Protein AF-A0A1Y3AW35-F1 (afdb_monomer_lite)

Structure (mmCIF, N/CA/C/O backbone):
data_AF-A0A1Y3AW35-F1
#
_entry.id   AF-A0A1Y3AW35-F1
#
loop_
_atom_site.group_PDB
_atom_site.id
_atom_site.type_symbol
_atom_site.label_atom_id
_atom_site.label_alt_id
_atom_site.label_comp_id
_atom_site.label_asym_id
_atom_site.label_entity_id
_atom_site.label_seq_id
_atom_site.pdbx_PDB_ins_code
_atom_site.Cartn_x
_atom_site.Cartn_y
_atom_site.Cartn_z
_atom_site.occupancy
_atom_site.B_iso_or_equiv
_atom_site.auth_seq_id
_atom_site.auth_comp_id
_atom_site.auth_asym_id
_atom_site.auth_atom_id
_atom_site.pdbx_PDB_model_num
ATOM 1 N N . MET A 1 1 ? 1.602 19.614 13.298 1.00 30.00 1 MET A N 1
ATOM 2 C CA . MET A 1 1 ? 2.583 18.566 13.670 1.00 30.00 1 MET A CA 1
ATOM 3 C C . MET A 1 1 ? 2.307 17.258 12.905 1.00 30.00 1 MET A C 1
ATOM 5 O O . MET A 1 1 ? 1.832 16.300 13.494 1.00 30.00 1 MET A O 1
ATOM 9 N N . ILE A 1 2 ? 2.550 17.208 11.584 1.00 37.72 2 ILE A N 1
ATOM 10 C CA . ILE A 1 2 ? 2.181 16.053 10.719 1.00 37.72 2 ILE A CA 1
ATOM 11 C C . ILE A 1 2 ? 3.418 15.325 10.139 1.00 37.72 2 ILE A C 1
ATOM 13 O O . ILE A 1 2 ? 3.307 14.213 9.631 1.00 37.72 2 ILE A O 1
ATOM 17 N N . ASN A 1 3 ? 4.620 15.892 10.282 1.00 36.03 3 ASN A N 1
ATOM 18 C CA . ASN A 1 3 ? 5.772 15.504 9.459 1.00 36.03 3 ASN A CA 1
ATOM 19 C C . ASN A 1 3 ? 6.570 14.284 9.961 1.00 36.03 3 ASN A C 1
ATOM 21 O O . ASN A 1 3 ? 7.438 13.819 9.242 1.00 36.03 3 ASN A O 1
ATOM 25 N N . ASN A 1 4 ? 6.273 13.721 11.142 1.00 42.53 4 ASN A N 1
ATOM 26 C CA . ASN A 1 4 ? 7.051 12.599 11.705 1.00 42.53 4 ASN A CA 1
ATOM 27 C C . ASN A 1 4 ? 6.385 11.212 11.558 1.00 42.53 4 ASN A C 1
ATOM 29 O O . ASN A 1 4 ? 6.871 10.222 12.095 1.00 42.53 4 ASN A O 1
ATOM 33 N N . ARG A 1 5 ? 5.255 11.117 10.839 1.00 53.25 5 ARG A N 1
ATOM 34 C CA . ARG A 1 5 ? 4.420 9.895 10.743 1.00 53.25 5 ARG A CA 1
ATOM 35 C C . ARG A 1 5 ? 4.894 8.872 9.698 1.00 53.25 5 ARG A C 1
ATOM 37 O O . ARG A 1 5 ? 4.290 7.812 9.543 1.00 53.25 5 ARG A O 1
ATOM 44 N N . LEU A 1 6 ? 5.979 9.194 8.997 1.00 52.31 6 LEU A N 1
ATOM 45 C CA . LEU A 1 6 ? 6.687 8.321 8.058 1.00 52.31 6 LEU A CA 1
ATOM 46 C C . LEU A 1 6 ? 8.096 7.965 8.516 1.00 52.31 6 LEU A C 1
ATOM 48 O O . LEU A 1 6 ? 8.849 7.387 7.731 1.00 52.31 6 LEU A O 1
ATOM 52 N N . ALA A 1 7 ? 8.446 8.270 9.771 1.00 55.09 7 ALA A N 1
ATOM 53 C CA . ALA A 1 7 ? 9.661 7.724 10.346 1.00 55.09 7 ALA A CA 1
ATOM 54 C C . ALA A 1 7 ? 9.677 6.203 10.080 1.00 55.09 7 ALA A C 1
ATOM 56 O O . ALA A 1 7 ? 8.627 5.559 10.220 1.00 55.09 7 ALA A O 1
ATOM 57 N N . PRO A 1 8 ? 10.806 5.641 9.616 1.00 58.59 8 PRO A N 1
ATOM 58 C CA . PRO A 1 8 ? 10.935 4.217 9.346 1.00 58.59 8 PRO A CA 1
ATOM 59 C C . PRO A 1 8 ? 10.835 3.434 10.660 1.00 58.59 8 PRO A C 1
ATOM 61 O O . PRO A 1 8 ? 11.827 3.065 11.276 1.00 58.59 8 PRO A O 1
ATOM 64 N N . CYS A 1 9 ? 9.607 3.216 11.116 1.00 68.12 9 CYS A N 1
ATOM 65 C CA . CYS A 1 9 ? 9.268 2.427 12.282 1.00 68.12 9 CYS A CA 1
ATOM 66 C C . CYS A 1 9 ? 8.151 1.447 11.918 1.00 68.12 9 CYS A C 1
ATOM 68 O O . CYS A 1 9 ? 7.217 1.758 11.171 1.00 68.12 9 CYS A O 1
ATOM 70 N N . ALA A 1 10 ? 8.276 0.221 12.417 1.00 79.62 10 ALA A N 1
ATOM 71 C CA . ALA A 1 10 ? 7.203 -0.751 12.346 1.00 79.62 10 ALA A CA 1
ATOM 72 C C . ALA A 1 10 ? 6.163 -0.419 13.424 1.00 79.62 10 ALA A C 1
ATOM 74 O O . ALA A 1 10 ? 6.516 -0.165 14.574 1.00 79.62 10 ALA A O 1
ATOM 75 N N . HIS A 1 11 ? 4.886 -0.440 13.052 1.00 90.62 11 HIS A N 1
ATOM 76 C CA . HIS A 1 11 ? 3.778 -0.362 14.002 1.00 90.62 11 HIS A CA 1
ATOM 77 C C . HIS A 1 11 ? 3.106 -1.739 14.131 1.00 90.62 11 HIS A C 1
ATOM 79 O O . HIS A 1 11 ? 3.176 -2.532 13.186 1.00 90.62 11 HIS A O 1
ATOM 85 N N . PRO A 1 12 ? 2.468 -2.052 15.272 1.00 95.06 12 PRO A N 1
ATOM 86 C CA . PRO A 1 12 ? 1.750 -3.312 15.440 1.00 95.06 12 PRO A CA 1
ATOM 87 C C . PRO A 1 12 ? 0.494 -3.352 14.561 1.00 95.06 12 PRO A C 1
ATOM 89 O O . PRO A 1 12 ? -0.098 -2.319 14.259 1.00 95.06 12 PRO A O 1
ATOM 92 N N . SER A 1 13 ? 0.039 -4.545 14.182 1.00 96.06 13 SER A N 1
ATOM 93 C CA . SER A 1 13 ? -1.233 -4.713 13.463 1.00 96.06 13 SER A CA 1
ATOM 94 C C . SER A 1 13 ? -2.455 -4.602 14.372 1.00 96.06 13 SER A C 1
ATOM 96 O O . SER A 1 13 ? -3.560 -4.397 13.878 1.00 96.06 13 SER A O 1
ATOM 98 N N . ARG A 1 14 ? -2.269 -4.713 15.691 1.00 97.50 14 ARG A N 1
ATOM 99 C CA . ARG A 1 14 ? -3.326 -4.735 16.705 1.00 97.50 14 ARG A CA 1
ATOM 100 C C . ARG A 1 14 ? -3.107 -3.644 17.752 1.00 97.50 14 ARG A C 1
ATOM 102 O O . ARG A 1 14 ? -1.966 -3.359 18.113 1.00 97.50 14 ARG A O 1
ATOM 109 N N . SER A 1 15 ? -4.193 -3.038 18.229 1.00 96.88 15 SER A N 1
ATOM 110 C CA . SER A 1 15 ? -4.150 -2.035 19.299 1.00 96.88 15 SER A CA 1
ATOM 111 C C . SER A 1 15 ? -3.720 -2.654 20.628 1.00 96.88 15 SER A C 1
ATOM 113 O O . SER A 1 15 ? -3.958 -3.837 20.879 1.00 96.88 15 SER A O 1
ATOM 115 N N . LYS A 1 16 ? -3.150 -1.850 21.531 1.00 95.56 16 LYS A N 1
ATOM 116 C CA . LYS A 1 16 ? -2.677 -2.306 22.855 1.00 95.56 16 LYS A CA 1
ATOM 117 C C . LYS A 1 16 ? -3.755 -3.003 23.687 1.00 95.56 16 LYS A C 1
ATOM 119 O O . LYS A 1 16 ? -3.459 -3.908 24.455 1.00 95.56 16 LYS A O 1
ATOM 124 N N . ASN A 1 17 ? -5.008 -2.581 23.534 1.00 94.50 17 ASN A N 1
ATOM 125 C CA . ASN A 1 17 ? -6.164 -3.155 24.227 1.00 94.50 17 ASN A CA 1
ATOM 126 C C . ASN A 1 17 ? -6.829 -4.319 23.465 1.00 94.50 17 ASN A C 1
ATOM 128 O O . ASN A 1 17 ? -7.904 -4.760 23.862 1.00 94.50 17 ASN A O 1
ATOM 132 N N . ASN A 1 18 ? -6.236 -4.774 22.357 1.00 95.06 18 ASN A N 1
ATOM 133 C CA . ASN A 1 18 ? -6.722 -5.845 21.485 1.00 95.06 18 ASN A CA 1
ATOM 134 C C . ASN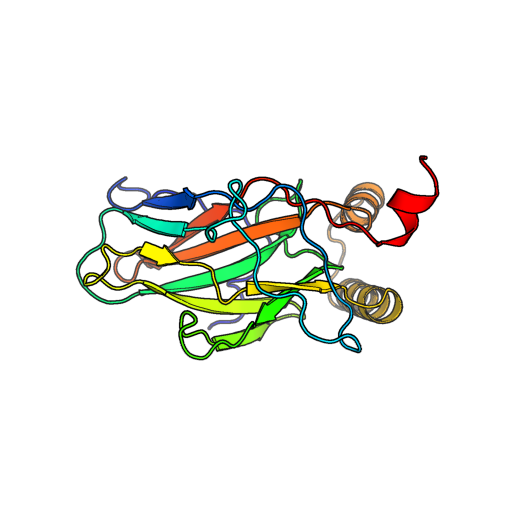 A 1 18 ? -8.110 -5.631 20.855 1.00 95.06 18 ASN A C 1
ATOM 136 O O . ASN A 1 18 ? -8.634 -6.555 20.234 1.00 95.06 18 ASN A O 1
ATOM 140 N N . LYS A 1 19 ? -8.694 -4.430 20.973 1.00 96.38 19 LYS A N 1
ATOM 141 C CA . LYS A 1 19 ? -10.019 -4.112 20.418 1.00 96.38 19 LYS A CA 1
ATOM 142 C C . LYS A 1 19 ? -10.002 -3.919 18.908 1.00 96.38 19 LYS A C 1
ATOM 144 O O . LYS A 1 19 ? -11.010 -4.190 18.266 1.00 96.38 19 LYS A O 1
ATOM 149 N N . TYR A 1 20 ? -8.888 -3.447 18.353 1.00 97.88 20 TYR A N 1
ATOM 150 C CA . TYR A 1 20 ? -8.777 -3.099 16.941 1.00 97.88 20 TYR A CA 1
ATOM 151 C C . TYR A 1 20 ? -7.625 -3.844 16.285 1.00 97.88 20 TYR A C 1
ATOM 153 O O . TYR A 1 20 ? -6.553 -3.984 16.870 1.00 97.88 20 TYR A O 1
ATOM 161 N N . GLU A 1 21 ? -7.835 -4.293 15.052 1.00 98.31 21 GLU A N 1
ATOM 162 C CA . GLU A 1 21 ? -6.808 -4.976 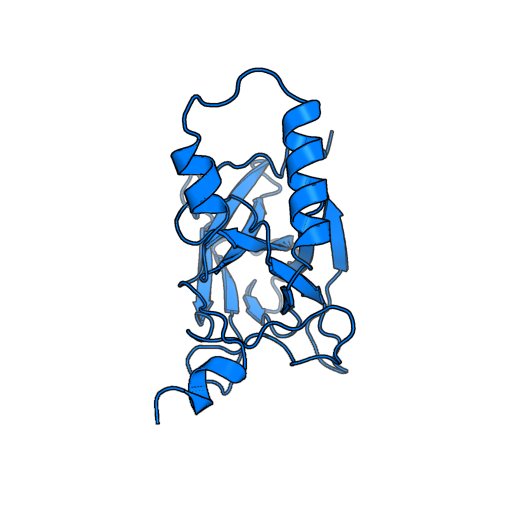14.267 1.00 98.31 21 GLU A CA 1
ATOM 163 C C . GLU A 1 21 ? -6.916 -4.593 12.794 1.00 98.31 21 GLU A C 1
ATOM 165 O O . GLU A 1 21 ? -7.976 -4.723 12.188 1.00 98.31 21 GLU A O 1
ATOM 170 N N . LEU A 1 22 ? -5.807 -4.154 12.208 1.00 98.50 22 LEU A N 1
ATOM 171 C CA . LEU A 1 22 ? -5.679 -3.936 10.777 1.00 98.50 22 LEU A CA 1
ATOM 172 C C . LEU A 1 22 ? -5.136 -5.214 10.128 1.00 98.50 22 LEU A C 1
ATOM 174 O O . LEU A 1 22 ? -4.030 -5.657 10.445 1.00 98.50 22 LEU A O 1
ATOM 178 N N . LYS A 1 23 ? -5.896 -5.803 9.205 1.00 98.31 23 LYS A N 1
ATOM 179 C CA . LYS A 1 23 ? -5.544 -7.071 8.554 1.00 98.31 23 LYS A CA 1
ATOM 180 C C . LYS A 1 23 ? -5.743 -7.032 7.048 1.00 98.31 23 LYS A C 1
ATOM 182 O O . LYS A 1 23 ? -6.611 -6.329 6.542 1.00 98.31 23 LYS A O 1
ATOM 187 N N . ILE A 1 24 ? -4.959 -7.838 6.344 1.00 98.62 24 ILE A N 1
ATOM 188 C CA . ILE A 1 24 ? -5.134 -8.092 4.914 1.00 98.62 24 ILE A CA 1
ATOM 189 C C . ILE A 1 24 ? -5.946 -9.379 4.782 1.00 98.62 24 ILE A C 1
ATOM 191 O O . ILE A 1 24 ? -5.498 -10.438 5.216 1.00 98.62 24 ILE A O 1
ATOM 195 N N . LEU A 1 25 ? -7.148 -9.267 4.225 1.00 98.44 25 LEU A N 1
ATOM 196 C CA . LEU A 1 25 ? -8.055 -10.384 3.976 1.00 98.44 25 LEU A CA 1
ATOM 197 C C . LEU A 1 25 ? -7.695 -11.148 2.703 1.00 98.44 25 LEU A C 1
ATOM 199 O O . LEU A 1 25 ? -7.701 -12.373 2.708 1.00 98.44 25 LEU A O 1
ATOM 203 N N . SER A 1 26 ? -7.353 -10.421 1.638 1.00 98.56 26 SER A N 1
ATOM 204 C CA . SER A 1 26 ? -6.867 -10.999 0.386 1.00 98.56 26 SER A CA 1
ATOM 205 C C . SER A 1 26 ? -5.492 -10.427 0.076 1.00 98.56 26 SER A C 1
ATOM 207 O O . SER A 1 26 ? -5.316 -9.208 0.029 1.00 98.56 26 SER A O 1
ATOM 209 N N . GLN A 1 27 ? -4.502 -11.309 -0.052 1.00 98.50 27 GLN A N 1
ATOM 210 C CA . GLN A 1 27 ? -3.114 -10.933 -0.314 1.00 98.50 27 GLN A CA 1
ATOM 211 C C . GLN A 1 27 ? -2.918 -10.577 -1.794 1.00 98.50 27 GLN A C 1
ATOM 213 O O . GLN A 1 27 ? -3.596 -11.155 -2.648 1.00 98.50 27 GLN A O 1
ATOM 218 N N . PRO A 1 28 ? -1.978 -9.669 -2.113 1.00 98.25 28 PRO A N 1
ATOM 219 C CA . PRO A 1 28 ? -1.639 -9.370 -3.493 1.00 98.25 28 PRO A CA 1
ATOM 220 C C . PRO A 1 28 ? -1.015 -10.571 -4.199 1.00 98.25 28 PRO A C 1
ATOM 222 O O . PRO A 1 28 ? -0.465 -11.478 -3.566 1.00 98.25 28 PRO A O 1
ATOM 225 N N . GLU A 1 29 ? -1.091 -10.531 -5.523 1.00 96.75 29 GLU A N 1
ATOM 226 C CA . GLU A 1 29 ? -0.339 -11.390 -6.427 1.00 96.75 29 GLU A CA 1
ATOM 227 C C . GLU A 1 29 ? 1.161 -11.372 -6.102 1.00 96.75 29 GLU A C 1
ATOM 229 O O . GLU A 1 29 ? 1.725 -10.374 -5.646 1.00 96.75 29 GLU A O 1
ATOM 234 N N . GLU A 1 30 ? 1.826 -12.498 -6.347 1.00 95.19 30 GLU A N 1
ATOM 235 C CA . GLU A 1 30 ? 3.257 -12.642 -6.060 1.00 95.19 30 GLU A CA 1
ATOM 236 C C . GLU A 1 30 ? 4.130 -11.864 -7.047 1.00 95.19 30 GLU A C 1
ATOM 238 O O . GLU A 1 30 ? 5.298 -11.588 -6.766 1.00 95.19 30 GLU A O 1
ATOM 243 N N . GLN A 1 31 ? 3.569 -11.502 -8.201 1.00 93.12 31 GLN A N 1
ATOM 244 C CA . GLN A 1 31 ? 4.272 -10.837 -9.284 1.00 93.12 31 GLN A CA 1
ATOM 245 C C . GLN A 1 31 ? 3.428 -9.696 -9.832 1.00 93.12 31 GLN A C 1
ATOM 247 O O . GLN A 1 31 ? 2.286 -9.910 -10.215 1.00 93.12 31 GLN A O 1
ATOM 252 N N . HIS A 1 32 ? 3.998 -8.497 -9.929 1.00 92.88 32 HIS A N 1
ATOM 253 C CA . HIS A 1 32 ? 3.314 -7.365 -10.550 1.00 92.88 32 HIS A CA 1
ATOM 254 C C . HIS A 1 32 ? 4.265 -6.589 -11.456 1.00 92.88 32 HIS A C 1
ATOM 256 O O . HIS A 1 32 ? 5.408 -6.284 -11.094 1.00 92.88 32 HIS A O 1
ATOM 262 N N . ARG A 1 33 ? 3.787 -6.221 -12.648 1.00 90.31 33 ARG A N 1
ATOM 263 C CA . ARG A 1 33 ? 4.576 -5.438 -13.600 1.00 90.31 33 ARG A CA 1
ATOM 264 C C . ARG A 1 33 ? 4.570 -3.962 -13.211 1.00 90.31 33 ARG A C 1
ATOM 266 O O . ARG A 1 33 ? 3.667 -3.212 -13.577 1.00 90.31 33 ARG A O 1
ATOM 273 N N . ALA A 1 34 ? 5.632 -3.530 -12.537 1.00 89.75 34 ALA A N 1
ATOM 274 C CA . ALA A 1 34 ? 5.897 -2.110 -12.349 1.00 89.75 34 ALA A CA 1
ATOM 275 C C . ALA A 1 34 ? 6.120 -1.399 -13.698 1.00 89.75 34 ALA A C 1
ATOM 277 O O . ALA A 1 34 ? 6.607 -1.994 -14.663 1.00 89.75 34 ALA A O 1
ATOM 278 N N . ARG A 1 35 ? 5.790 -0.108 -13.746 1.00 91.19 35 ARG A N 1
ATOM 279 C CA . ARG A 1 35 ? 5.963 0.754 -14.928 1.00 91.19 35 ARG A CA 1
ATOM 280 C C . ARG A 1 35 ? 6.809 1.974 -14.616 1.00 91.19 35 ARG A C 1
ATOM 282 O O . ARG A 1 35 ? 6.793 2.453 -13.485 1.00 91.19 35 ARG A O 1
ATOM 289 N N . TYR A 1 36 ? 7.485 2.517 -15.615 1.00 91.06 36 TYR A N 1
ATOM 290 C CA . TYR A 1 36 ? 8.058 3.856 -15.533 1.00 91.06 36 TYR A CA 1
ATOM 291 C C . TYR A 1 36 ? 6.979 4.930 -15.705 1.00 91.06 36 TYR A C 1
ATOM 293 O O . TYR A 1 36 ? 5.891 4.674 -16.224 1.00 91.06 36 TYR A O 1
ATOM 301 N N . LEU A 1 37 ? 7.294 6.159 -15.292 1.00 88.31 37 LEU A N 1
ATOM 302 C CA . LEU A 1 37 ? 6.374 7.298 -15.391 1.00 88.31 37 LEU A CA 1
ATOM 303 C C . LEU A 1 37 ? 5.974 7.617 -16.841 1.00 88.31 37 LEU A C 1
ATOM 305 O O . LEU A 1 37 ? 4.859 8.066 -17.083 1.00 88.31 37 LEU A O 1
ATOM 309 N N . THR A 1 38 ? 6.880 7.370 -17.788 1.00 88.56 38 THR A N 1
ATOM 310 C CA . THR A 1 38 ? 6.689 7.612 -19.224 1.00 88.56 38 THR A CA 1
ATOM 311 C C . THR A 1 38 ? 5.829 6.553 -19.916 1.00 88.56 38 THR A C 1
ATOM 313 O O . THR A 1 38 ? 5.339 6.793 -21.014 1.00 88.56 38 THR A O 1
ATOM 316 N N . GLU A 1 39 ? 5.639 5.381 -19.306 1.00 85.38 39 GLU A N 1
ATOM 317 C CA . GLU A 1 39 ? 4.781 4.322 -19.848 1.00 85.38 39 GLU A CA 1
ATOM 318 C C . GLU A 1 39 ? 3.321 4.560 -19.460 1.00 85.38 39 GLU A C 1
ATOM 320 O O . GLU A 1 39 ? 3.067 5.153 -18.420 1.00 85.38 39 GLU A O 1
ATOM 325 N N . GLY A 1 40 ? 2.349 4.037 -20.217 1.00 84.31 40 GLY A N 1
ATOM 326 C CA . GLY A 1 40 ? 0.932 3.997 -19.821 1.00 84.31 40 GLY A CA 1
ATOM 327 C C . GLY A 1 40 ? 0.648 3.060 -18.634 1.00 84.31 40 GLY A C 1
ATOM 328 O O . GLY A 1 40 ? 1.492 2.248 -18.251 1.00 84.31 40 GLY A O 1
ATOM 329 N N . SER A 1 41 ? -0.537 3.185 -18.019 1.00 84.75 41 SER A N 1
ATOM 330 C CA . SER A 1 41 ? -0.926 2.389 -16.840 1.00 84.75 41 SER A CA 1
ATOM 331 C C . SER A 1 41 ? -0.923 0.887 -17.105 1.00 84.75 41 SER A C 1
ATOM 333 O O . SER A 1 41 ? -1.354 0.443 -18.162 1.00 84.75 41 SER A O 1
ATOM 335 N N . ARG A 1 42 ? -0.458 0.104 -16.122 1.00 86.75 42 ARG A N 1
ATOM 336 C CA . ARG A 1 42 ? -0.491 -1.371 -16.137 1.00 86.75 42 ARG A CA 1
ATOM 337 C C . ARG A 1 42 ? -1.620 -1.945 -15.276 1.00 86.75 42 ARG A C 1
ATOM 339 O O . ARG A 1 42 ? -1.673 -3.147 -15.063 1.00 86.75 42 ARG A O 1
ATOM 346 N N . GLY A 1 43 ? -2.536 -1.087 -14.829 1.00 93.44 43 GLY A N 1
ATOM 347 C CA . GLY A 1 43 ? -3.635 -1.471 -13.952 1.00 93.44 43 GLY A CA 1
ATOM 348 C C . GLY A 1 43 ? -3.225 -1.546 -12.483 1.00 93.44 43 GLY A C 1
ATOM 349 O O . GLY A 1 43 ? -2.098 -1.214 -12.111 1.00 93.44 43 GLY A O 1
ATOM 350 N N . ALA A 1 44 ? -4.191 -1.919 -11.650 1.00 96.19 44 ALA A N 1
ATOM 351 C CA . ALA A 1 44 ? -3.981 -2.129 -10.227 1.00 96.19 44 ALA A CA 1
ATOM 352 C C . ALA A 1 44 ? -3.422 -3.526 -9.943 1.00 96.19 44 ALA A C 1
ATOM 354 O O . ALA A 1 44 ? -3.585 -4.444 -10.748 1.00 96.19 44 ALA A O 1
ATOM 355 N N . ILE A 1 45 ? -2.781 -3.661 -8.787 1.00 96.94 45 ILE A N 1
ATOM 356 C CA . ILE A 1 45 ? -2.270 -4.928 -8.263 1.00 96.94 45 ILE A CA 1
ATOM 357 C C . ILE A 1 45 ? -3.446 -5.877 -8.040 1.00 96.94 45 ILE A C 1
ATOM 359 O O . ILE A 1 45 ? -4.428 -5.501 -7.397 1.00 96.94 45 ILE A O 1
ATOM 363 N N . LYS A 1 46 ? -3.349 -7.097 -8.568 1.00 97.62 46 LYS A N 1
ATOM 364 C CA . LYS A 1 46 ? -4.367 -8.134 -8.378 1.00 97.62 46 LYS A CA 1
ATOM 365 C C . LYS A 1 46 ? -4.153 -8.888 -7.077 1.00 97.62 46 LYS A C 1
ATOM 367 O O . LYS A 1 46 ? -3.107 -8.780 -6.438 1.00 97.62 46 LYS A O 1
ATOM 372 N N . ASP A 1 47 ? -5.171 -9.621 -6.651 1.00 97.94 47 ASP A N 1
ATOM 373 C CA . ASP A 1 47 ? -4.984 -10.621 -5.607 1.00 97.94 47 ASP A CA 1
ATOM 374 C C . ASP A 1 47 ? -4.287 -11.873 -6.153 1.00 97.94 47 ASP A C 1
ATOM 376 O O . ASP A 1 47 ? -4.060 -12.014 -7.354 1.00 97.94 47 ASP A O 1
ATOM 380 N N . LYS A 1 48 ? -3.974 -12.820 -5.267 1.00 96.50 48 LYS A N 1
ATOM 381 C CA . LYS A 1 48 ? -3.359 -14.098 -5.656 1.00 96.50 48 LYS A CA 1
ATOM 382 C C . LYS A 1 48 ? -4.163 -14.910 -6.675 1.00 96.50 48 LYS A C 1
ATOM 384 O O . LYS A 1 48 ? -3.571 -15.733 -7.364 1.00 96.50 48 LYS A O 1
ATOM 389 N N . SER A 1 49 ? -5.480 -14.711 -6.760 1.00 95.81 49 SER A N 1
ATOM 390 C CA . SER A 1 49 ? -6.309 -15.398 -7.754 1.00 95.81 49 SER A CA 1
ATOM 391 C C . SER A 1 49 ? -6.177 -14.790 -9.153 1.00 95.81 49 SER A C 1
ATOM 393 O O . SER A 1 49 ? -6.517 -15.442 -10.133 1.00 95.81 49 SER A O 1
ATOM 395 N N . GLY A 1 50 ? -5.724 -13.535 -9.260 1.00 94.44 50 GLY A N 1
ATOM 396 C CA . GLY A 1 50 ? -5.691 -12.767 -10.507 1.00 94.44 50 GLY A CA 1
ATOM 397 C C . GLY A 1 50 ? -7.057 -12.211 -10.933 1.00 94.44 50 GLY A C 1
ATOM 398 O O . GLY A 1 50 ? -7.127 -11.338 -11.802 1.00 94.44 50 GLY A O 1
ATOM 399 N N . HIS A 1 51 ? -8.146 -12.664 -10.308 1.00 93.56 51 HIS A N 1
ATOM 400 C CA . HIS A 1 51 ? -9.516 -12.272 -10.643 1.00 93.56 51 HIS A CA 1
ATOM 401 C C . HIS A 1 51 ? -10.040 -11.124 -9.773 1.00 93.56 51 HIS A C 1
ATOM 403 O O . HIS A 1 51 ? -10.978 -10.433 -10.173 1.00 93.56 51 HIS A O 1
ATOM 409 N N . GLY A 1 52 ? -9.424 -10.892 -8.613 1.00 96.38 52 GLY A N 1
ATOM 410 C CA . GLY A 1 52 ? -9.810 -9.860 -7.660 1.00 96.38 52 GLY A CA 1
ATOM 411 C C . GLY A 1 52 ? -8.710 -8.834 -7.414 1.00 96.38 52 GLY A C 1
ATOM 412 O O . GLY A 1 52 ? -7.797 -8.638 -8.220 1.00 96.38 52 GLY A O 1
ATOM 413 N N . TYR A 1 53 ? -8.811 -8.167 -6.270 1.00 98.00 53 TYR A N 1
ATOM 414 C CA . TYR A 1 53 ? -7.817 -7.221 -5.776 1.00 98.00 53 TYR A CA 1
ATOM 415 C C . TYR A 1 53 ? -7.524 -7.519 -4.305 1.00 98.00 53 TYR A C 1
ATOM 417 O O . TYR A 1 53 ? -8.336 -8.170 -3.637 1.00 98.00 53 TYR A O 1
ATOM 425 N N . PRO A 1 54 ? -6.383 -7.057 -3.772 1.00 98.50 54 PRO A N 1
ATOM 426 C CA . PRO A 1 54 ? -6.111 -7.173 -2.351 1.00 98.50 54 PRO A CA 1
ATOM 427 C C . PRO A 1 54 ? -7.221 -6.506 -1.539 1.00 98.50 54 PRO A C 1
ATOM 429 O O . PRO A 1 54 ? -7.770 -5.485 -1.950 1.00 98.50 54 PRO A O 1
ATOM 432 N N . ILE A 1 55 ? -7.521 -7.048 -0.363 1.00 98.69 55 ILE A N 1
ATOM 433 C CA . ILE A 1 55 ? -8.536 -6.485 0.535 1.00 98.69 55 ILE A CA 1
ATOM 434 C C . ILE A 1 55 ? -7.888 -6.223 1.884 1.00 98.69 55 ILE A C 1
ATOM 436 O O . ILE A 1 55 ? -7.300 -7.129 2.476 1.00 98.69 55 ILE A O 1
ATOM 440 N N . VAL A 1 56 ? -8.017 -4.998 2.389 1.00 98.69 56 VAL A N 1
ATOM 441 C CA . VAL A 1 56 ? -7.579 -4.614 3.738 1.00 98.69 56 VAL A CA 1
ATOM 442 C C . VAL A 1 56 ? -8.790 -4.271 4.598 1.00 98.69 56 VAL A C 1
ATOM 444 O O . VAL A 1 56 ? -9.747 -3.673 4.116 1.00 98.69 56 VAL A O 1
ATOM 447 N N . LYS A 1 57 ? -8.759 -4.664 5.872 1.00 98.56 57 LYS A N 1
ATOM 448 C CA . LYS A 1 57 ? -9.861 -4.495 6.819 1.00 98.56 57 LYS A CA 1
ATOM 449 C C . LYS A 1 57 ? -9.384 -3.968 8.161 1.00 98.56 57 LYS A C 1
ATOM 451 O O . LYS A 1 57 ? -8.406 -4.483 8.703 1.00 98.56 57 LYS A O 1
ATOM 456 N N . LEU A 1 58 ? -10.133 -3.025 8.732 1.00 98.44 58 LEU A N 1
ATOM 457 C CA . LEU A 1 58 ? -10.024 -2.667 10.146 1.00 98.44 58 LEU A CA 1
ATOM 458 C C . LEU A 1 58 ? -11.097 -3.400 10.969 1.00 98.44 58 LEU A C 1
ATOM 460 O O . LEU A 1 58 ? -12.281 -3.098 10.885 1.00 98.44 58 LEU A O 1
ATOM 464 N N . CYS A 1 59 ? -10.686 -4.367 11.782 1.00 98.19 59 CYS A N 1
ATOM 465 C CA . CYS A 1 59 ? -11.555 -5.096 12.703 1.00 98.19 59 CYS A CA 1
ATOM 466 C C . CYS A 1 59 ? -11.858 -4.296 13.970 1.00 98.19 59 CYS A C 1
ATOM 468 O O . CYS A 1 59 ? -10.996 -3.582 14.480 1.00 98.19 59 CYS A O 1
ATOM 470 N N . GLY A 1 60 ? -13.058 -4.500 14.520 1.00 96.44 60 GLY A N 1
ATOM 471 C CA . GLY A 1 60 ? -13.471 -3.996 15.835 1.00 96.44 60 GLY A CA 1
ATOM 472 C C . GLY A 1 60 ? -13.858 -2.516 15.876 1.00 96.44 60 GLY A C 1
ATOM 473 O O . GLY A 1 60 ? -14.437 -2.066 16.861 1.00 96.44 60 GLY A O 1
ATOM 474 N N . TYR A 1 61 ? -13.588 -1.760 14.811 1.00 96.06 61 TYR A N 1
ATOM 475 C CA . TYR A 1 61 ? -14.012 -0.372 14.659 1.00 96.06 61 TYR A CA 1
ATOM 476 C C . TYR A 1 61 ? -15.227 -0.295 13.736 1.00 96.06 61 TYR A C 1
ATOM 478 O O . TYR A 1 61 ? -15.171 -0.826 12.641 1.00 96.06 61 TYR A O 1
ATOM 486 N N . THR A 1 62 ? -16.315 0.360 14.135 1.00 94.56 62 THR A N 1
ATOM 487 C CA . THR A 1 62 ? -17.530 0.478 13.293 1.00 94.56 62 THR A CA 1
ATOM 488 C C . THR A 1 62 ? -18.225 1.833 13.421 1.00 94.56 62 THR A C 1
ATOM 490 O O . THR A 1 62 ? -19.330 2.016 12.924 1.00 94.56 62 THR A O 1
ATOM 493 N N . ARG A 1 63 ? -17.600 2.799 14.104 1.00 93.06 63 ARG A N 1
ATOM 494 C CA . ARG A 1 63 ? -18.274 4.043 14.506 1.00 93.06 63 ARG A CA 1
ATOM 495 C C . ARG A 1 63 ? -18.397 5.070 13.385 1.00 93.06 63 ARG A C 1
ATOM 497 O O . ARG A 1 63 ? -19.423 5.729 13.286 1.00 93.06 63 ARG A O 1
ATOM 504 N N . GLN A 1 64 ? -17.369 5.211 12.554 1.00 95.94 64 GLN A N 1
ATOM 505 C CA . GLN A 1 64 ? -17.336 6.189 11.464 1.00 95.94 64 GLN A CA 1
ATOM 506 C C . GLN A 1 64 ? -16.347 5.763 10.370 1.00 95.94 64 GLN A C 1
ATOM 508 O O . GLN A 1 64 ? -15.539 4.860 10.598 1.00 95.94 64 GLN A O 1
ATOM 513 N N . PRO A 1 65 ? -16.375 6.399 9.189 1.00 97.25 65 PRO A N 1
ATOM 514 C CA . PRO A 1 65 ? -15.337 6.196 8.192 1.00 97.25 65 PRO A CA 1
ATOM 515 C C . PRO A 1 65 ? -13.945 6.582 8.708 1.00 97.25 65 PRO A C 1
ATOM 517 O O . PRO A 1 65 ? -13.785 7.516 9.502 1.00 97.25 65 PRO A O 1
ATOM 520 N N . ILE A 1 66 ? -12.926 5.857 8.249 1.00 97.31 66 ILE A N 1
ATOM 521 C CA . ILE A 1 66 ? -11.531 6.037 8.663 1.00 97.31 66 ILE A CA 1
ATOM 522 C C . ILE A 1 66 ? -10.586 5.946 7.468 1.00 97.31 66 ILE A C 1
ATOM 524 O O . ILE A 1 66 ? -10.826 5.222 6.501 1.00 97.31 66 ILE A O 1
ATOM 528 N N . LYS A 1 67 ? -9.475 6.677 7.543 1.00 97.81 67 LYS A N 1
ATOM 529 C CA . LYS A 1 67 ? -8.467 6.707 6.483 1.00 97.81 67 LYS A CA 1
ATOM 530 C C . LYS A 1 67 ? -7.490 5.548 6.635 1.00 97.81 67 LYS A C 1
ATOM 532 O O . LYS A 1 67 ? -6.803 5.450 7.649 1.00 97.81 67 LYS A O 1
ATOM 537 N N . ILE A 1 68 ? -7.364 4.747 5.582 1.00 98.00 68 ILE A N 1
ATOM 538 C CA . ILE A 1 68 ? -6.301 3.754 5.433 1.00 98.00 68 ILE A CA 1
ATOM 539 C C . ILE A 1 68 ? -5.288 4.292 4.426 1.00 98.00 68 ILE A C 1
ATOM 541 O O . ILE A 1 68 ? -5.605 4.568 3.269 1.00 98.00 68 ILE A O 1
ATOM 545 N N . GLN A 1 69 ? -4.053 4.460 4.877 1.00 97.75 69 GLN A N 1
ATOM 546 C CA . GLN A 1 69 ? -2.926 4.880 4.058 1.00 97.75 69 GLN A CA 1
ATOM 547 C C . GLN A 1 69 ? -2.171 3.661 3.545 1.00 97.75 69 GLN A C 1
ATOM 549 O O . GLN A 1 69 ? -1.992 2.695 4.277 1.00 97.75 69 GLN A O 1
ATOM 554 N N . CYS A 1 70 ? -1.691 3.719 2.310 1.00 97.75 70 CYS A N 1
ATOM 555 C CA . CYS A 1 70 ? -0.872 2.690 1.694 1.00 97.75 70 CYS A CA 1
ATOM 556 C C . CYS A 1 70 ? 0.346 3.315 1.015 1.00 97.75 70 CYS A C 1
ATOM 558 O O . CYS A 1 70 ? 0.229 4.309 0.296 1.00 97.75 70 CYS A O 1
ATOM 560 N N . PHE A 1 71 ? 1.510 2.701 1.196 1.00 97.00 71 PHE A N 1
ATOM 561 C CA . PHE A 1 71 ? 2.721 2.996 0.432 1.00 97.00 71 PHE A CA 1
ATOM 562 C C . PHE A 1 71 ? 3.432 1.697 0.041 1.00 97.00 71 PHE A C 1
ATOM 564 O O . PHE A 1 71 ? 3.145 0.627 0.583 1.00 97.00 71 PHE A O 1
ATOM 571 N N . ILE A 1 72 ? 4.359 1.789 -0.915 1.00 96.31 72 ILE A N 1
ATOM 572 C CA . ILE A 1 72 ? 5.207 0.657 -1.298 1.00 96.31 72 ILE A CA 1
ATOM 573 C C . ILE A 1 72 ? 6.409 0.606 -0.357 1.00 96.31 72 ILE A C 1
ATOM 575 O O . ILE A 1 72 ? 7.246 1.510 -0.354 1.00 96.31 72 ILE A O 1
ATOM 579 N N . GLY A 1 73 ? 6.470 -0.438 0.462 1.00 93.12 73 GLY A N 1
ATOM 580 C CA . GLY A 1 73 ? 7.526 -0.678 1.436 1.00 93.12 73 GLY A CA 1
ATOM 581 C C . GLY A 1 73 ? 8.577 -1.680 0.967 1.00 93.12 73 GLY A C 1
ATOM 582 O O . GLY A 1 73 ? 8.400 -2.414 -0.011 1.00 93.12 73 GLY A O 1
ATOM 583 N N . HIS A 1 74 ? 9.687 -1.710 1.692 1.00 89.75 74 HIS A N 1
ATOM 584 C CA . HIS A 1 74 ? 10.755 -2.683 1.529 1.00 89.75 74 HIS A CA 1
ATOM 585 C C . HIS A 1 74 ? 10.318 -4.076 2.014 1.00 89.75 74 HIS A C 1
ATOM 587 O O . HIS A 1 74 ? 9.547 -4.201 2.962 1.00 89.75 74 HIS A O 1
ATOM 593 N N . ASP A 1 75 ? 10.842 -5.135 1.392 1.00 87.00 75 ASP A N 1
ATOM 594 C CA . ASP A 1 75 ? 10.518 -6.520 1.759 1.00 87.00 75 ASP A CA 1
ATOM 595 C C . ASP A 1 75 ? 11.050 -6.901 3.153 1.00 87.00 75 ASP A C 1
ATOM 597 O O . ASP A 1 75 ? 10.288 -7.284 4.035 1.00 87.00 75 ASP A O 1
ATOM 601 N N . LYS A 1 76 ? 12.361 -6.737 3.369 1.00 84.38 76 LYS A N 1
ATOM 602 C CA . LYS A 1 76 ? 13.039 -7.128 4.622 1.00 84.38 76 LYS A CA 1
ATOM 603 C C . LYS A 1 76 ? 12.987 -6.093 5.755 1.00 84.38 76 LYS A C 1
ATOM 605 O O . LYS A 1 76 ? 13.157 -6.455 6.911 1.00 84.38 76 LYS A O 1
ATOM 610 N N . HIS A 1 77 ? 12.765 -4.817 5.437 1.00 85.06 77 HIS A N 1
ATOM 611 C CA . HIS A 1 77 ? 12.819 -3.713 6.399 1.00 85.06 77 HIS A CA 1
ATOM 612 C C . HIS A 1 77 ? 11.402 -3.170 6.571 1.00 85.06 77 HIS A C 1
ATOM 614 O O . HIS A 1 77 ? 10.958 -2.275 5.851 1.00 85.06 77 HIS A O 1
ATOM 620 N N . ILE A 1 78 ? 10.654 -3.798 7.474 1.00 83.62 78 ILE A N 1
ATOM 621 C CA . ILE A 1 78 ? 9.220 -3.562 7.638 1.00 83.62 78 ILE A CA 1
ATOM 622 C C . ILE A 1 78 ? 8.941 -2.121 8.082 1.00 83.62 78 ILE A C 1
ATOM 624 O O . ILE A 1 78 ? 9.541 -1.619 9.026 1.00 83.62 78 ILE A O 1
ATOM 628 N N . GLY A 1 79 ? 8.001 -1.454 7.404 1.00 78.56 79 GLY A N 1
ATOM 629 C CA . GLY A 1 79 ? 7.651 -0.053 7.669 1.00 78.56 79 GLY A CA 1
ATOM 630 C C . GLY A 1 79 ? 8.571 0.972 6.997 1.00 78.56 79 GLY A C 1
ATOM 631 O O . GLY A 1 79 ? 8.302 2.166 7.098 1.00 78.56 79 GLY A O 1
ATOM 632 N N . VAL A 1 80 ? 9.610 0.531 6.279 1.00 87.00 80 VAL A N 1
ATOM 633 C CA . VAL A 1 80 ? 10.509 1.406 5.512 1.00 87.00 80 VAL A CA 1
ATOM 634 C C . VAL A 1 80 ? 10.005 1.537 4.070 1.00 87.00 80 VAL A C 1
ATOM 636 O O . VAL A 1 80 ? 9.773 0.510 3.426 1.00 87.00 80 VAL A O 1
ATOM 639 N N . PRO A 1 81 ? 9.834 2.756 3.524 1.00 90.56 81 PRO A N 1
ATOM 640 C CA . PRO A 1 81 ? 9.493 2.951 2.116 1.00 90.56 81 PRO A CA 1
ATOM 641 C C . PRO A 1 81 ? 10.527 2.349 1.157 1.00 90.56 81 PRO A C 1
ATOM 643 O O . PRO A 1 81 ? 11.731 2.374 1.413 1.00 90.56 81 PRO A O 1
ATOM 646 N N . HIS A 1 82 ? 10.074 1.834 0.015 1.00 90.31 82 HIS A N 1
ATOM 647 C CA . HIS A 1 82 ? 10.973 1.321 -1.013 1.00 90.31 82 HIS A CA 1
ATOM 648 C C . HIS A 1 82 ? 11.603 2.474 -1.810 1.00 90.31 82 HIS A C 1
ATOM 650 O O . HIS A 1 82 ? 10.902 3.327 -2.349 1.00 90.31 82 HIS A O 1
ATOM 656 N N . LEU A 1 83 ? 12.930 2.472 -1.966 1.00 87.38 83 LEU A N 1
ATOM 657 C CA . LEU A 1 83 ? 13.638 3.552 -2.670 1.00 87.38 83 LEU A CA 1
ATOM 658 C C . LEU A 1 83 ? 13.261 3.646 -4.155 1.00 87.38 83 LEU A C 1
ATOM 660 O O . LEU A 1 83 ? 13.017 4.732 -4.675 1.00 87.38 83 LEU A O 1
ATOM 664 N N . PHE A 1 84 ? 13.191 2.497 -4.829 1.00 89.31 84 PHE A N 1
ATOM 665 C CA . PHE A 1 84 ? 12.933 2.429 -6.270 1.00 89.31 84 PHE A CA 1
ATOM 666 C C . PHE A 1 84 ? 11.464 2.306 -6.673 1.00 89.31 84 PHE A C 1
ATOM 668 O O . PHE A 1 84 ? 11.162 2.484 -7.849 1.00 89.31 84 PHE A O 1
ATOM 675 N N . TYR A 1 85 ? 10.570 1.947 -5.752 1.00 93.12 85 TYR A N 1
ATOM 676 C CA . TYR A 1 85 ? 9.171 1.682 -6.081 1.00 93.12 85 TYR A CA 1
ATOM 677 C C . TYR A 1 85 ? 8.275 2.635 -5.321 1.00 93.12 85 TYR A C 1
ATOM 679 O O . TYR A 1 85 ? 8.504 2.925 -4.151 1.00 93.12 85 TYR A O 1
ATOM 687 N N . GLN A 1 86 ? 7.256 3.130 -6.003 1.00 94.94 86 GLN A N 1
ATOM 688 C CA . GLN A 1 86 ? 6.308 4.093 -5.476 1.00 94.94 86 GLN A CA 1
ATOM 689 C C . GLN A 1 86 ? 4.892 3.613 -5.744 1.00 94.94 86 GLN A C 1
ATOM 691 O O . GLN A 1 86 ? 4.624 2.954 -6.752 1.00 94.94 86 GLN A O 1
ATOM 696 N N . ALA A 1 87 ? 3.977 3.963 -4.843 1.00 96.56 87 ALA A N 1
ATOM 697 C CA . ALA A 1 87 ? 2.566 3.718 -5.078 1.00 96.56 87 ALA A CA 1
ATOM 698 C C . ALA A 1 87 ? 2.094 4.663 -6.185 1.00 96.56 87 ALA A C 1
ATOM 700 O O . ALA A 1 87 ? 2.377 5.862 -6.152 1.00 96.56 87 ALA A O 1
ATOM 701 N N . SER A 1 88 ? 1.375 4.125 -7.162 1.00 95.75 88 SER A N 1
ATOM 702 C CA . SER A 1 88 ? 0.746 4.908 -8.222 1.00 95.75 88 SER A CA 1
ATOM 703 C C . SER A 1 88 ? -0.762 4.775 -8.135 1.00 95.75 88 SER A C 1
ATOM 705 O O . SER A 1 88 ? -1.288 3.676 -7.960 1.00 95.75 88 SER A O 1
ATOM 707 N N . LYS A 1 89 ? -1.453 5.912 -8.236 1.00 95.44 89 LYS A N 1
ATOM 708 C CA . LYS A 1 89 ? -2.910 5.937 -8.280 1.00 95.44 89 LYS A CA 1
ATOM 709 C C . LYS A 1 89 ? -3.378 5.397 -9.629 1.00 95.44 89 LYS A C 1
ATOM 711 O O . LYS A 1 89 ? -2.971 5.900 -10.676 1.00 95.44 89 LYS A O 1
ATOM 716 N N . ILE A 1 90 ? -4.262 4.411 -9.583 1.00 94.88 90 ILE A N 1
ATOM 717 C CA . ILE A 1 90 ? -4.987 3.883 -10.736 1.00 94.88 90 ILE A CA 1
ATOM 718 C C . ILE A 1 90 ? -6.394 4.461 -10.684 1.00 94.88 90 ILE A C 1
ATOM 720 O O . ILE A 1 90 ? -7.074 4.350 -9.669 1.00 94.88 90 ILE A O 1
ATOM 724 N N . ALA A 1 91 ? -6.803 5.126 -11.761 1.00 87.19 91 ALA A N 1
ATOM 725 C CA . ALA A 1 91 ? -8.153 5.649 -11.899 1.00 87.19 91 ALA A CA 1
ATOM 726 C C . ALA A 1 91 ? -8.978 4.691 -12.760 1.00 87.19 91 ALA A C 1
ATOM 728 O O . ALA A 1 91 ? -8.560 4.324 -13.858 1.00 87.19 91 ALA A O 1
ATOM 729 N N . GLY A 1 92 ? -10.152 4.311 -12.272 1.00 82.50 92 GLY A N 1
ATOM 730 C CA . GLY A 1 92 ? -11.176 3.602 -13.025 1.00 82.50 92 GLY A CA 1
ATOM 731 C C . GLY A 1 92 ? -12.543 4.222 -12.752 1.00 82.50 92 GLY A C 1
ATOM 732 O O . GLY A 1 92 ? -12.759 4.827 -11.706 1.00 82.50 92 GLY A O 1
ATOM 733 N N . LYS A 1 93 ? -13.488 4.058 -13.684 1.00 81.25 93 LYS A N 1
ATOM 734 C CA . LYS A 1 93 ? -14.853 4.603 -13.556 1.00 81.25 93 LYS A CA 1
ATOM 735 C C . LYS A 1 93 ? -15.552 4.161 -12.258 1.00 81.25 93 LYS A C 1
ATOM 737 O O . LYS A 1 93 ? -16.315 4.934 -11.697 1.00 81.25 93 LYS A O 1
ATOM 742 N N . ASN A 1 94 ? -15.231 2.955 -11.784 1.00 86.62 94 ASN A N 1
ATOM 743 C CA . ASN A 1 94 ? -15.795 2.346 -10.577 1.00 86.62 94 ASN A CA 1
ATOM 744 C C . ASN A 1 94 ? -14.718 1.982 -9.537 1.00 86.62 94 ASN A C 1
ATOM 746 O O . ASN A 1 94 ? -14.988 1.175 -8.655 1.00 86.62 94 ASN A O 1
ATOM 750 N N . SER A 1 95 ? -13.491 2.505 -9.667 1.00 91.44 95 SER A N 1
ATOM 751 C CA . SER A 1 95 ? -12.417 2.175 -8.722 1.00 91.44 95 SER A CA 1
ATOM 752 C C . SER A 1 95 ? -12.635 2.859 -7.378 1.00 91.44 95 SER A C 1
ATOM 754 O O . SER A 1 95 ? -13.163 3.974 -7.331 1.00 91.44 95 SER A O 1
ATOM 756 N N . THR A 1 96 ? -12.115 2.263 -6.310 1.00 95.81 96 THR A N 1
ATOM 757 C CA . THR A 1 96 ? -12.092 2.856 -4.971 1.00 95.81 96 THR A CA 1
ATOM 758 C C . THR A 1 96 ? -11.519 4.269 -5.006 1.00 95.81 96 THR A C 1
ATOM 760 O O . THR A 1 96 ? -10.424 4.510 -5.523 1.00 95.81 96 THR A O 1
ATOM 763 N N . ASN A 1 97 ? -12.262 5.227 -4.445 1.00 95.38 97 ASN A N 1
ATOM 764 C CA . ASN A 1 97 ? -11.808 6.609 -4.387 1.00 95.38 97 ASN A CA 1
ATOM 765 C C . ASN A 1 97 ? -10.584 6.732 -3.470 1.00 95.38 97 ASN A C 1
ATOM 767 O O . ASN A 1 97 ? -10.563 6.217 -2.352 1.00 95.38 97 ASN A O 1
ATOM 771 N N . CYS A 1 98 ? -9.562 7.446 -3.936 1.00 96.69 98 CYS A N 1
ATOM 772 C CA . CYS A 1 98 ? -8.333 7.628 -3.182 1.00 96.69 98 CYS A CA 1
ATOM 773 C C . CYS A 1 98 ? -7.620 8.939 -3.528 1.00 96.69 98 CYS A C 1
ATOM 775 O O . CYS A 1 98 ? -7.765 9.501 -4.621 1.00 96.69 98 CYS A O 1
ATOM 777 N N . VAL A 1 99 ? -6.801 9.420 -2.594 1.00 96.56 99 VAL A N 1
ATOM 778 C CA . VAL A 1 99 ? -5.951 10.605 -2.768 1.00 96.56 99 VAL A CA 1
ATOM 779 C C . VAL A 1 99 ? -4.494 10.192 -2.659 1.00 96.56 99 VAL A C 1
ATOM 781 O O . VAL A 1 99 ? -4.120 9.478 -1.734 1.00 96.56 99 VAL A O 1
ATOM 784 N N . ILE A 1 100 ? -3.662 10.673 -3.579 1.00 95.75 100 ILE A N 1
ATOM 785 C CA . ILE A 1 100 ? -2.213 10.484 -3.531 1.00 95.75 100 ILE A CA 1
ATOM 786 C C . ILE A 1 100 ? -1.543 11.747 -2.984 1.00 95.75 100 ILE A C 1
ATOM 788 O O . ILE A 1 100 ? -1.844 12.857 -3.422 1.00 95.75 100 ILE A O 1
ATOM 792 N N . LYS A 1 101 ? -0.639 11.589 -2.015 1.00 95.38 101 LYS A N 1
ATOM 793 C CA . LYS A 1 101 ? 0.218 12.663 -1.496 1.00 95.38 101 LYS A CA 1
ATOM 794 C C . LYS A 1 101 ? 1.663 12.195 -1.466 1.00 95.38 101 LYS A C 1
ATOM 796 O O . LYS A 1 101 ? 1.935 11.062 -1.081 1.00 95.38 101 LYS A O 1
ATOM 801 N N . LYS A 1 102 ? 2.587 13.075 -1.849 1.00 91.88 102 LYS A N 1
ATOM 802 C CA . LYS A 1 102 ? 4.025 12.813 -1.755 1.00 91.88 102 LYS A CA 1
ATOM 803 C C . LYS A 1 102 ? 4.556 13.437 -0.469 1.00 91.88 102 LYS A C 1
ATOM 805 O O . LYS A 1 102 ? 4.424 14.642 -0.284 1.00 91.88 102 LYS A O 1
ATOM 810 N N . ILE A 1 103 ? 5.123 12.620 0.408 1.00 88.56 103 ILE A N 1
ATOM 811 C CA . ILE A 1 103 ? 5.721 13.038 1.680 1.00 88.56 103 ILE A CA 1
ATOM 812 C C . ILE A 1 103 ? 7.128 12.442 1.722 1.00 88.56 103 ILE A C 1
ATOM 814 O O . ILE A 1 103 ? 7.294 11.248 1.480 1.00 88.56 103 ILE A O 1
ATOM 818 N N . ASP A 1 104 ? 8.143 13.284 1.917 1.00 84.50 104 ASP A N 1
ATOM 819 C CA . ASP A 1 104 ? 9.565 12.899 1.931 1.00 84.50 104 ASP A CA 1
ATOM 820 C C . ASP A 1 104 ? 9.985 12.028 0.736 1.00 84.50 104 ASP A C 1
ATOM 822 O O . ASP A 1 104 ? 10.744 11.067 0.835 1.00 84.50 104 ASP A O 1
ATOM 826 N N . GLY A 1 105 ? 9.436 12.344 -0.441 1.00 85.38 105 GLY A N 1
ATOM 827 C CA . GLY A 1 105 ? 9.724 11.618 -1.676 1.00 85.38 105 GLY A CA 1
ATOM 828 C C . GLY A 1 105 ? 9.011 10.268 -1.827 1.00 85.38 105 GLY A C 1
ATOM 829 O O . GLY A 1 105 ? 9.194 9.645 -2.878 1.00 85.38 105 GLY A O 1
ATOM 830 N N . THR A 1 106 ? 8.189 9.869 -0.850 1.00 91.00 106 THR A N 1
ATOM 831 C CA . THR A 1 106 ? 7.342 8.668 -0.852 1.00 91.00 106 THR A CA 1
ATOM 832 C C . THR A 1 106 ? 5.895 9.019 -1.186 1.00 91.00 106 THR A C 1
ATOM 834 O O . THR A 1 106 ? 5.303 9.929 -0.609 1.00 91.00 106 THR A O 1
ATOM 837 N N . SER A 1 107 ? 5.308 8.287 -2.124 1.00 95.12 107 SER A N 1
ATOM 838 C CA . SER A 1 107 ? 3.919 8.431 -2.548 1.00 95.12 107 SER A CA 1
ATOM 839 C C . SER A 1 107 ? 3.016 7.589 -1.653 1.00 95.12 107 SER A C 1
ATOM 841 O O . SER A 1 107 ? 3.134 6.364 -1.627 1.00 95.12 107 SER A O 1
ATOM 843 N N . ILE A 1 108 ? 2.115 8.250 -0.930 1.00 96.81 108 ILE A N 1
ATOM 844 C CA . ILE A 1 108 ? 1.116 7.625 -0.066 1.00 96.81 108 ILE A CA 1
ATOM 845 C C . ILE A 1 108 ? -0.248 7.759 -0.721 1.00 96.81 108 ILE A C 1
ATOM 847 O O . ILE A 1 108 ? -0.699 8.870 -1.011 1.00 96.81 108 ILE A O 1
ATOM 851 N N . ILE A 1 109 ? -0.926 6.632 -0.892 1.00 97.62 109 ILE A N 1
ATOM 852 C CA . ILE A 1 109 ? -2.319 6.577 -1.320 1.00 97.62 109 ILE A CA 1
ATOM 853 C C . ILE A 1 109 ? -3.192 6.458 -0.076 1.00 97.62 109 ILE A C 1
ATOM 855 O O . ILE A 1 109 ? -2.985 5.583 0.753 1.00 97.62 109 ILE A O 1
ATOM 859 N N . THR A 1 110 ? -4.155 7.358 0.072 1.00 98.06 110 THR A N 1
ATOM 860 C CA . THR A 1 110 ? -5.134 7.341 1.160 1.00 98.06 110 THR A CA 1
ATOM 861 C C . THR A 1 110 ? -6.484 6.920 0.605 1.00 98.06 110 THR A C 1
ATOM 863 O O . THR A 1 110 ? -7.005 7.584 -0.291 1.00 98.06 110 THR A O 1
ATOM 866 N N . MET A 1 111 ? -7.024 5.838 1.149 1.00 98.06 111 MET A N 1
ATOM 867 C CA . MET A 1 111 ? -8.362 5.306 0.893 1.00 98.06 111 MET A CA 1
ATOM 868 C C . MET A 1 111 ? -9.217 5.471 2.152 1.00 98.06 111 MET A C 1
ATOM 870 O O . MET A 1 111 ? -8.692 5.745 3.235 1.00 98.06 111 MET A O 1
ATOM 874 N N . GLU A 1 112 ? -10.525 5.289 2.020 1.00 97.69 112 GLU A N 1
ATOM 875 C CA . GLU A 1 112 ? -11.467 5.345 3.136 1.00 97.69 112 GLU A CA 1
ATOM 876 C C . GLU A 1 112 ? -12.119 3.975 3.348 1.00 97.69 112 GLU A C 1
ATOM 878 O O . GLU A 1 112 ? -12.623 3.374 2.402 1.00 97.69 112 GLU A O 1
ATOM 883 N N . ALA A 1 113 ? -12.092 3.484 4.587 1.00 97.62 113 ALA A N 1
ATOM 884 C CA . ALA A 1 113 ? -12.861 2.325 5.029 1.00 97.62 113 ALA A CA 1
ATOM 885 C C . ALA A 1 113 ? -14.111 2.819 5.760 1.00 97.62 113 ALA A C 1
ATOM 887 O O . ALA A 1 113 ? -14.006 3.725 6.589 1.00 97.62 113 ALA A O 1
ATOM 888 N N . SER A 1 114 ? -15.274 2.233 5.477 1.00 97.62 114 SER A N 1
ATOM 889 C CA . SER A 1 114 ? -16.560 2.701 5.999 1.00 97.62 114 SER A CA 1
ATOM 890 C C . SER A 1 114 ? -17.296 1.598 6.766 1.00 97.62 114 SER A C 1
ATOM 892 O O . SER A 1 114 ? -17.257 0.433 6.376 1.00 97.62 114 SER A O 1
ATOM 894 N N . PRO A 1 115 ? -18.052 1.916 7.829 1.00 97.31 115 PRO A N 1
ATOM 895 C CA . PRO A 1 115 ? -18.891 0.916 8.485 1.00 97.31 115 PRO A CA 1
ATOM 896 C C . PRO A 1 115 ? -19.895 0.260 7.523 1.00 97.31 115 PRO A C 1
ATOM 898 O O . PRO A 1 115 ? -20.190 -0.925 7.660 1.00 97.31 115 PRO A O 1
ATOM 901 N N . ALA A 1 116 ? -20.350 0.997 6.501 1.00 96.75 116 ALA A N 1
ATOM 902 C CA . ALA A 1 116 ? -21.285 0.507 5.486 1.00 96.75 116 ALA A CA 1
ATOM 903 C C . ALA A 1 116 ? -20.727 -0.651 4.639 1.00 96.75 116 ALA A C 1
ATOM 905 O O . ALA A 1 116 ? -21.500 -1.435 4.098 1.00 96.75 116 ALA A O 1
ATOM 906 N N . ASN A 1 117 ? -19.399 -0.777 4.535 1.00 95.06 117 ASN A N 1
ATOM 907 C CA . ASN A 1 117 ? -18.731 -1.867 3.828 1.00 95.06 117 ASN A CA 1
ATOM 908 C C . ASN A 1 117 ? -17.892 -2.738 4.771 1.00 95.06 117 ASN A C 1
ATOM 910 O O . ASN A 1 117 ? -16.858 -3.270 4.376 1.00 95.06 117 ASN A O 1
ATOM 914 N N . ASN A 1 118 ? -18.331 -2.882 6.029 1.00 97.19 118 ASN A N 1
ATOM 915 C CA . ASN A 1 118 ? -17.670 -3.729 7.025 1.00 97.19 118 ASN A CA 1
ATOM 916 C C . ASN A 1 118 ? -16.208 -3.318 7.299 1.00 97.19 118 ASN A C 1
ATOM 918 O O . ASN A 1 118 ? -15.380 -4.155 7.663 1.00 97.19 118 ASN A O 1
ATOM 922 N N . MET A 1 119 ? -15.888 -2.033 7.107 1.00 97.88 119 MET A N 1
ATOM 923 C CA . MET A 1 119 ? -14.534 -1.477 7.176 1.00 97.88 119 MET A CA 1
ATOM 924 C C . MET A 1 119 ? -13.530 -2.160 6.241 1.00 97.88 119 MET A C 1
ATOM 926 O O . MET A 1 119 ? -12.336 -2.227 6.552 1.00 97.88 119 MET A O 1
ATOM 930 N N . GLU A 1 120 ? -14.003 -2.686 5.115 1.00 98.25 120 GLU A N 1
ATOM 931 C CA . GLU A 1 120 ? -13.180 -3.332 4.101 1.00 98.25 120 GLU A CA 1
ATOM 932 C C . GLU A 1 120 ? -12.875 -2.359 2.966 1.00 98.25 120 GLU A C 1
ATOM 934 O O . GLU A 1 120 ? -13.713 -1.569 2.539 1.00 98.25 120 GLU A O 1
ATOM 939 N N . VAL A 1 121 ? -11.651 -2.409 2.457 1.00 98.25 121 VAL A N 1
ATOM 940 C CA . VAL A 1 121 ? -11.232 -1.630 1.294 1.00 98.25 121 VAL A CA 1
ATOM 941 C C . VAL A 1 121 ? -10.706 -2.591 0.247 1.00 98.25 121 VAL A C 1
ATOM 943 O O . VAL A 1 121 ? -9.713 -3.284 0.473 1.00 98.25 121 VAL A O 1
ATOM 946 N N . ASN A 1 122 ? -11.378 -2.602 -0.902 1.00 97.75 122 ASN A N 1
ATOM 947 C CA . ASN A 1 122 ? -10.926 -3.282 -2.106 1.00 97.75 122 ASN A CA 1
ATOM 948 C C . ASN A 1 122 ? -9.818 -2.445 -2.765 1.00 97.75 122 ASN A C 1
ATOM 950 O O . ASN A 1 122 ? -10.043 -1.306 -3.161 1.00 97.75 122 ASN A O 1
ATOM 954 N N . VAL A 1 123 ? -8.600 -2.968 -2.863 1.00 98.12 123 VAL A N 1
ATOM 955 C CA . VAL A 1 123 ? -7.414 -2.194 -3.267 1.00 98.12 123 VAL A CA 1
ATOM 956 C C . VAL A 1 123 ? -7.242 -2.222 -4.793 1.00 98.12 123 VAL A C 1
ATOM 958 O O . VAL A 1 123 ? -6.224 -2.648 -5.328 1.00 98.12 123 VAL A O 1
ATOM 961 N N . ASP A 1 124 ? -8.252 -1.740 -5.512 1.00 97.62 124 ASP A N 1
ATOM 962 C CA . ASP A 1 124 ? -8.304 -1.674 -6.983 1.00 97.62 124 ASP A CA 1
ATOM 963 C C . ASP A 1 124 ? -7.782 -0.349 -7.572 1.00 97.62 124 ASP A C 1
ATOM 965 O O . ASP A 1 124 ? -7.840 -0.119 -8.781 1.00 97.62 124 ASP A O 1
ATOM 969 N N . CYS A 1 125 ? -7.253 0.531 -6.720 1.00 97.19 125 CYS A N 1
ATOM 970 C CA . CYS A 1 125 ? -6.781 1.866 -7.085 1.00 97.19 125 CYS A CA 1
ATOM 971 C C . CYS A 1 125 ? -5.257 2.050 -6.939 1.00 97.19 125 CYS A C 1
ATOM 973 O O . CYS A 1 125 ? -4.759 3.175 -7.051 1.00 97.19 125 CYS A O 1
ATOM 975 N N . ILE A 1 126 ? -4.502 0.968 -6.694 1.00 97.75 126 ILE A N 1
ATOM 976 C CA . ILE A 1 126 ? -3.050 1.008 -6.444 1.00 97.75 126 ILE A CA 1
ATOM 977 C C . ILE A 1 126 ? -2.295 0.136 -7.448 1.00 97.75 126 ILE A C 1
ATOM 979 O O . ILE A 1 126 ? -2.516 -1.068 -7.523 1.00 97.75 126 ILE A O 1
ATOM 983 N N . GLY A 1 127 ? -1.357 0.744 -8.174 1.00 96.25 127 GLY A N 1
ATOM 984 C CA . GLY A 1 127 ? -0.341 0.067 -8.988 1.00 96.25 127 GLY A CA 1
ATOM 985 C C . GLY A 1 127 ? 1.075 0.456 -8.554 1.00 96.25 127 GLY A C 1
ATOM 986 O O . GLY A 1 127 ? 1.250 1.315 -7.682 1.00 96.25 127 GLY A O 1
ATOM 987 N N . ILE A 1 128 ? 2.100 -0.103 -9.203 1.00 95.19 128 ILE A N 1
ATOM 988 C CA . ILE A 1 128 ? 3.511 0.142 -8.850 1.00 95.19 128 ILE A CA 1
ATOM 989 C C . ILE A 1 128 ? 4.229 0.978 -9.920 1.00 95.19 128 ILE A C 1
ATOM 991 O O . ILE A 1 128 ? 4.306 0.599 -11.089 1.00 95.19 128 ILE A O 1
ATOM 995 N N . LEU A 1 129 ? 4.820 2.098 -9.497 1.00 94.06 129 LEU A N 1
ATOM 996 C CA . LEU A 1 129 ? 5.701 2.941 -10.307 1.00 94.06 129 LEU A CA 1
ATOM 997 C C . LEU A 1 129 ? 7.169 2.642 -9.975 1.00 94.06 129 LEU A C 1
ATOM 999 O O . LEU A 1 129 ? 7.553 2.665 -8.806 1.00 94.06 129 LEU A O 1
ATOM 1003 N N . LYS A 1 130 ? 7.996 2.407 -10.995 1.00 91.81 130 LYS A N 1
ATOM 1004 C CA . LYS A 1 130 ? 9.456 2.327 -10.900 1.00 91.81 130 LYS A CA 1
ATOM 1005 C C . LYS A 1 130 ? 10.056 3.720 -11.090 1.00 91.81 130 LYS A C 1
ATOM 1007 O O . LYS A 1 130 ? 9.915 4.330 -12.149 1.00 91.81 130 LYS A O 1
ATOM 1012 N N . GLU A 1 131 ? 10.758 4.196 -10.072 1.00 90.56 131 GLU A N 1
ATOM 1013 C CA . GLU A 1 131 ? 11.587 5.399 -10.151 1.00 90.56 131 GLU A CA 1
ATOM 1014 C C . GLU A 1 131 ? 12.823 5.129 -11.020 1.00 90.56 131 GLU A C 1
ATOM 1016 O O . GLU A 1 131 ? 13.381 4.022 -11.011 1.00 90.56 131 GLU A O 1
ATOM 1021 N N . ARG A 1 132 ? 13.275 6.142 -11.768 1.00 88.25 132 ARG A N 1
ATOM 1022 C CA . ARG A 1 132 ? 14.524 6.036 -12.533 1.00 88.25 132 ARG A CA 1
ATOM 1023 C C . ARG A 1 132 ? 15.698 5.996 -11.563 1.00 88.25 132 ARG A C 1
ATOM 1025 O O . ARG A 1 132 ? 15.679 6.672 -10.536 1.00 88.25 132 ARG A O 1
ATOM 1032 N N . ASN A 1 133 ? 16.750 5.262 -11.918 1.00 84.69 133 ASN A N 1
ATOM 1033 C CA . ASN A 1 133 ? 17.934 5.136 -11.062 1.00 84.69 133 ASN A CA 1
ATOM 1034 C C . ASN A 1 133 ? 18.525 6.510 -10.694 1.00 84.69 133 ASN A C 1
ATOM 1036 O O . ASN A 1 133 ? 18.796 6.754 -9.523 1.00 84.69 133 ASN A O 1
ATOM 1040 N N . VAL A 1 134 ? 18.583 7.441 -11.656 1.00 84.81 134 VAL A N 1
ATOM 1041 C CA . VAL A 1 134 ? 19.065 8.817 -11.432 1.00 84.81 134 VAL A CA 1
ATOM 1042 C C . VAL A 1 134 ? 18.246 9.578 -10.382 1.00 84.81 134 VAL A C 1
ATOM 1044 O O . VAL A 1 134 ? 18.805 10.315 -9.573 1.00 84.81 134 VAL A O 1
ATOM 1047 N N . ASP A 1 135 ? 16.925 9.374 -10.340 1.00 85.56 135 ASP A N 1
ATOM 1048 C CA . ASP A 1 135 ? 16.046 10.044 -9.376 1.00 85.56 135 ASP A CA 1
ATOM 1049 C C . ASP A 1 135 ? 16.227 9.444 -7.970 1.00 85.56 135 ASP A C 1
ATOM 1051 O O . ASP A 1 135 ? 16.175 10.155 -6.964 1.00 85.56 135 ASP A O 1
ATOM 1055 N N . VAL A 1 136 ? 16.472 8.131 -7.887 1.00 82.56 136 VAL A N 1
ATOM 1056 C CA . VAL A 1 136 ? 16.742 7.425 -6.625 1.00 82.56 136 VAL A CA 1
ATOM 1057 C C . VAL A 1 136 ? 18.078 7.855 -6.024 1.00 82.56 136 VAL A C 1
ATOM 1059 O O . VAL A 1 136 ? 18.142 8.148 -4.829 1.00 82.56 136 VAL A O 1
ATOM 1062 N N . GLU A 1 137 ? 19.129 7.949 -6.836 1.00 81.56 137 GLU A N 1
ATOM 1063 C CA . GLU A 1 137 ? 20.452 8.416 -6.405 1.00 81.56 137 GLU A CA 1
ATOM 1064 C C . GLU A 1 137 ? 20.394 9.848 -5.866 1.00 81.56 137 GLU A C 1
ATOM 1066 O O . GLU A 1 137 ? 20.926 10.138 -4.795 1.00 81.56 137 GLU A O 1
ATOM 1071 N N . GLN A 1 138 ? 19.664 10.741 -6.540 1.00 80.25 138 GLN A N 1
ATOM 1072 C CA . GLN A 1 138 ? 19.461 12.106 -6.056 1.00 80.25 138 GLN A CA 1
ATOM 1073 C C . GLN A 1 138 ? 18.722 12.158 -4.714 1.00 80.25 138 GLN A C 1
ATOM 1075 O O . GLN A 1 138 ? 19.084 12.969 -3.857 1.00 80.25 138 GLN A O 1
ATOM 1080 N N . LYS A 1 139 ? 17.701 11.311 -4.503 1.00 76.38 139 LYS A N 1
ATOM 1081 C CA . LYS A 1 139 ? 17.019 11.200 -3.201 1.00 76.38 139 LYS A CA 1
ATOM 1082 C C . LYS A 1 139 ? 18.001 10.748 -2.122 1.00 76.38 139 LYS A C 1
ATOM 1084 O O . LYS A 1 139 ? 18.089 11.397 -1.084 1.00 76.38 139 LYS A O 1
ATOM 1089 N N . LEU A 1 140 ? 18.772 9.693 -2.383 1.00 74.06 140 LEU A N 1
ATOM 1090 C CA . LEU A 1 140 ? 19.755 9.162 -1.439 1.00 74.06 140 LEU A CA 1
ATOM 1091 C C . LEU A 1 140 ? 20.807 10.212 -1.055 1.00 74.06 140 LEU A C 1
ATOM 1093 O O . LEU A 1 140 ? 21.078 10.405 0.127 1.00 74.06 140 LEU A O 1
ATOM 1097 N N . ASN A 1 141 ? 21.329 10.947 -2.036 1.00 72.69 141 ASN A N 1
ATOM 1098 C CA . ASN A 1 141 ? 22.318 11.999 -1.808 1.00 72.69 141 ASN A CA 1
ATOM 1099 C C . ASN A 1 141 ? 21.762 13.143 -0.944 1.00 72.69 141 ASN A C 1
ATOM 1101 O O . ASN A 1 141 ? 22.505 13.750 -0.179 1.00 72.69 141 ASN A O 1
ATOM 1105 N N . LYS A 1 142 ? 20.459 13.444 -1.033 1.00 69.06 142 LYS A N 1
ATOM 1106 C CA . LYS A 1 142 ? 19.803 14.420 -0.147 1.00 69.06 142 LYS A CA 1
ATOM 1107 C C . LYS A 1 142 ? 19.687 13.894 1.282 1.00 69.06 142 LYS A C 1
ATOM 1109 O O . LYS A 1 142 ? 19.988 14.637 2.208 1.00 69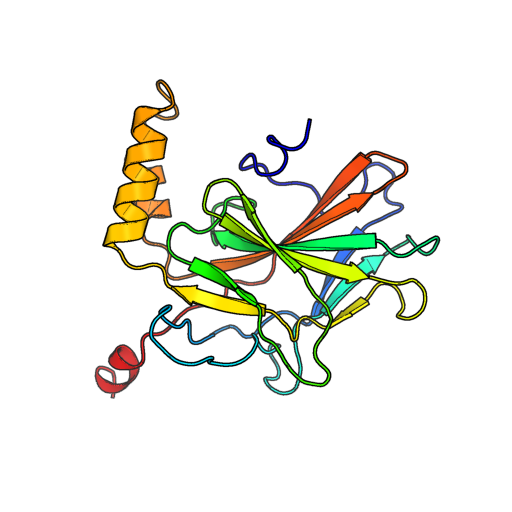.06 142 LYS A O 1
ATOM 1114 N N . PHE A 1 143 ? 19.323 12.624 1.465 1.00 64.19 143 PHE A N 1
ATOM 1115 C CA . PHE A 1 143 ? 19.277 12.003 2.794 1.00 64.19 143 PHE A CA 1
ATOM 1116 C C . PHE A 1 143 ? 20.659 11.945 3.459 1.00 64.19 143 PHE A C 1
ATOM 1118 O O . PHE A 1 143 ? 20.772 12.243 4.642 1.00 64.19 143 PHE A O 1
ATOM 1125 N N . GLN A 1 144 ? 21.716 11.656 2.696 1.00 59.97 144 GLN A N 1
ATOM 1126 C CA . GLN A 1 144 ? 23.096 11.650 3.199 1.00 59.97 144 GLN A CA 1
ATOM 1127 C C . GLN A 1 144 ? 23.620 13.047 3.572 1.00 59.97 144 GLN A C 1
ATOM 1129 O O . GLN A 1 144 ? 24.490 13.159 4.428 1.00 59.97 144 GLN A O 1
ATOM 1134 N N . LYS A 1 145 ? 23.099 14.116 2.955 1.00 54.81 145 LYS A N 1
ATOM 1135 C CA . LYS A 1 145 ? 23.529 15.502 3.217 1.00 54.81 145 LYS A CA 1
ATOM 1136 C C . LYS A 1 145 ? 22.795 16.186 4.379 1.00 54.81 145 LYS A C 1
ATOM 1138 O O . LYS A 1 145 ? 23.273 17.210 4.849 1.00 54.81 145 LYS A O 1
ATOM 1143 N N . VAL A 1 146 ? 21.643 15.667 4.818 1.00 52.91 146 VAL A N 1
ATOM 1144 C CA . VAL A 1 146 ? 20.750 16.332 5.796 1.00 52.91 146 VAL A CA 1
ATOM 1145 C C . VAL A 1 146 ? 20.880 15.774 7.226 1.00 52.91 146 VAL A C 1
ATOM 1147 O O . VAL A 1 146 ? 20.379 16.392 8.160 1.00 52.91 146 VAL A O 1
ATOM 1150 N N . GLY A 1 147 ? 21.587 14.661 7.454 1.00 45.28 147 GLY A N 1
ATOM 1151 C CA . GLY A 1 147 ? 21.682 14.057 8.788 1.00 45.28 147 GLY A CA 1
ATOM 1152 C C . GLY A 1 147 ? 23.001 13.344 9.071 1.00 45.28 147 GLY A C 1
ATOM 1153 O O . GLY A 1 147 ? 23.360 12.388 8.392 1.00 45.28 147 GLY A O 1
ATOM 1154 N N . ASN A 1 148 ? 23.669 13.816 10.125 1.00 43.41 148 ASN A N 1
ATOM 1155 C CA . ASN A 1 148 ? 24.725 13.164 10.900 1.00 43.41 148 ASN A CA 1
ATOM 1156 C C . ASN A 1 148 ? 24.589 11.633 10.989 1.00 43.41 148 ASN A C 1
ATOM 1158 O O . ASN A 1 148 ? 23.509 11.140 11.300 1.00 43.41 148 ASN A O 1
ATOM 1162 N N . ASN A 1 149 ? 25.715 10.923 10.835 1.00 46.84 149 ASN A N 1
ATOM 1163 C CA . ASN A 1 149 ? 26.073 9.665 11.513 1.00 46.84 149 ASN A CA 1
ATOM 1164 C C . ASN A 1 149 ? 24.908 8.745 11.935 1.00 46.84 149 ASN A C 1
ATOM 1166 O O . ASN A 1 149 ? 24.808 8.370 13.103 1.00 46.84 149 ASN A O 1
ATOM 1170 N N . MET A 1 150 ? 24.041 8.341 11.004 1.00 43.03 150 MET A N 1
ATOM 1171 C CA . MET A 1 150 ? 23.102 7.249 11.249 1.00 43.03 150 MET A CA 1
ATOM 1172 C C . MET A 1 150 ? 23.561 6.020 10.462 1.00 43.03 150 MET A C 1
ATOM 1174 O O . MET A 1 150 ? 23.297 5.876 9.272 1.00 43.03 150 MET A O 1
ATOM 1178 N N . THR A 1 151 ? 24.237 5.143 11.208 1.00 41.44 151 THR A N 1
ATOM 1179 C CA . THR A 1 151 ? 24.644 3.755 10.924 1.00 41.44 151 THR A CA 1
ATOM 1180 C C . THR A 1 151 ? 25.913 3.542 10.092 1.00 41.44 151 THR A C 1
ATOM 1182 O O . THR A 1 151 ? 25.987 3.850 8.907 1.00 41.44 151 THR A O 1
ATOM 1185 N N . ASN A 1 152 ? 26.895 2.913 10.744 1.00 42.38 152 ASN A N 1
ATOM 1186 C CA . ASN A 1 152 ? 28.140 2.371 10.196 1.00 42.38 152 ASN A CA 1
ATOM 1187 C C . ASN A 1 152 ? 27.931 1.145 9.278 1.00 42.38 152 ASN A C 1
ATOM 1189 O O . ASN A 1 152 ? 28.876 0.403 9.041 1.00 42.38 152 ASN A O 1
ATOM 1193 N N . ASP A 1 153 ? 26.734 0.935 8.727 1.00 46.34 153 ASP A N 1
ATOM 1194 C CA . ASP A 1 153 ? 26.433 -0.240 7.910 1.00 46.34 153 ASP A CA 1
ATOM 1195 C C . ASP A 1 153 ? 26.187 0.176 6.459 1.00 46.34 153 ASP A C 1
ATOM 1197 O O . ASP A 1 153 ? 25.057 0.200 5.955 1.00 46.34 153 ASP A O 1
ATOM 1201 N N . ILE A 1 154 ? 27.284 0.478 5.757 1.00 52.69 154 ILE A N 1
ATOM 1202 C CA . ILE A 1 154 ? 27.312 0.595 4.290 1.00 52.69 154 ILE A CA 1
ATOM 1203 C C . ILE A 1 154 ? 26.561 -0.592 3.643 1.00 52.69 154 ILE A C 1
ATOM 1205 O O . ILE A 1 154 ? 25.845 -0.408 2.653 1.00 52.69 154 ILE A O 1
ATOM 1209 N N . ASP A 1 155 ? 26.647 -1.782 4.244 1.00 46.22 155 ASP A N 1
ATOM 1210 C CA . ASP A 1 155 ? 26.001 -3.017 3.792 1.00 46.22 155 ASP A CA 1
ATOM 1211 C C . ASP A 1 155 ? 24.477 -3.036 3.979 1.00 46.22 155 ASP A C 1
ATOM 1213 O O . ASP A 1 155 ? 23.760 -3.557 3.119 1.00 46.22 155 ASP A O 1
ATOM 1217 N N . THR A 1 156 ? 23.945 -2.408 5.032 1.00 53.59 156 THR A N 1
ATOM 1218 C CA . THR A 1 156 ? 22.493 -2.262 5.240 1.00 53.59 156 THR A CA 1
ATOM 1219 C C . THR A 1 156 ? 21.904 -1.318 4.195 1.00 53.59 156 THR A C 1
ATOM 1221 O O . THR A 1 156 ? 20.917 -1.652 3.535 1.00 53.59 156 THR A O 1
ATOM 1224 N N . MET A 1 157 ? 22.566 -0.186 3.933 1.00 56.16 157 MET A N 1
ATOM 1225 C CA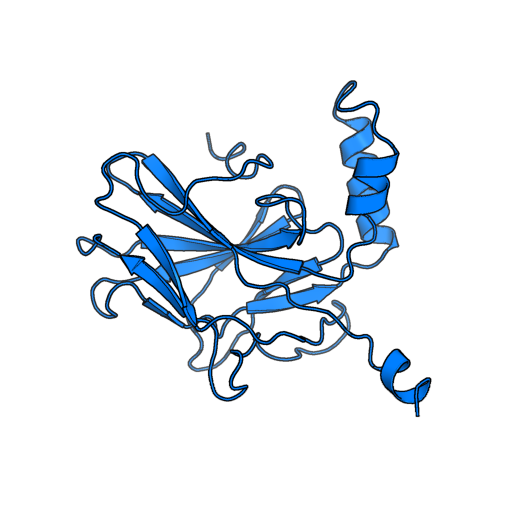 . MET A 1 157 ? 22.148 0.740 2.876 1.00 56.16 157 MET A CA 1
ATOM 1226 C C . MET A 1 157 ? 22.272 0.094 1.484 1.00 56.16 157 MET A C 1
ATOM 1228 O O . MET A 1 157 ? 21.395 0.270 0.641 1.00 56.16 157 MET A O 1
ATOM 1232 N N . ASN A 1 158 ? 23.320 -0.691 1.222 1.00 54.22 158 ASN A N 1
ATOM 1233 C CA . ASN A 1 158 ? 23.491 -1.405 -0.048 1.00 54.22 158 ASN A CA 1
ATOM 1234 C C . ASN A 1 158 ? 22.463 -2.530 -0.256 1.00 54.22 158 ASN A C 1
ATOM 1236 O O . ASN A 1 158 ? 22.018 -2.739 -1.386 1.00 54.22 158 ASN A O 1
ATOM 1240 N N . ASN A 1 159 ? 22.022 -3.201 0.810 1.00 52.34 159 ASN A N 1
ATOM 1241 C CA . ASN A 1 159 ? 20.933 -4.178 0.750 1.00 52.34 159 ASN A CA 1
ATOM 1242 C C . ASN A 1 159 ? 19.562 -3.518 0.536 1.00 52.34 159 ASN A C 1
ATOM 1244 O O . ASN A 1 159 ? 18.763 -4.022 -0.255 1.00 52.34 159 ASN A O 1
ATOM 1248 N N . ILE A 1 160 ? 19.313 -2.354 1.149 1.00 61.75 160 ILE A N 1
ATOM 1249 C CA . ILE A 1 160 ? 18.111 -1.539 0.886 1.00 61.75 160 ILE A CA 1
ATOM 1250 C C . ILE A 1 160 ? 18.067 -1.077 -0.584 1.00 61.75 160 ILE A C 1
ATOM 1252 O O . ILE A 1 160 ? 16.994 -0.985 -1.184 1.00 61.75 160 ILE A O 1
ATOM 1256 N N . LYS A 1 161 ? 19.233 -0.839 -1.204 1.00 62.34 161 LYS A N 1
ATOM 1257 C CA . LYS A 1 161 ? 19.355 -0.396 -2.604 1.00 62.34 161 LYS A CA 1
ATOM 1258 C C . LYS A 1 161 ? 19.051 -1.471 -3.659 1.00 62.34 161 LYS A C 1
ATOM 1260 O O . LYS A 1 161 ? 18.914 -1.124 -4.826 1.00 62.34 161 LYS A O 1
ATOM 1265 N N . ARG A 1 162 ? 18.994 -2.762 -3.320 1.00 64.62 162 ARG A N 1
ATOM 1266 C CA . ARG A 1 162 ? 18.957 -3.841 -4.334 1.00 64.62 162 ARG A CA 1
ATOM 1267 C C . ARG A 1 162 ? 17.727 -4.738 -4.274 1.00 64.62 162 ARG A C 1
ATOM 1269 O O . ARG A 1 162 ? 17.651 -5.695 -5.041 1.00 64.62 162 ARG A O 1
ATOM 1276 N N . SER A 1 163 ? 16.761 -4.450 -3.401 1.00 70.31 163 SER A N 1
ATOM 1277 C CA . SER A 1 163 ? 15.583 -5.310 -3.299 1.00 70.31 163 SER A CA 1
ATOM 1278 C C . SER A 1 163 ? 14.780 -5.296 -4.595 1.00 70.31 163 SER A C 1
ATOM 1280 O O . SER A 1 163 ? 14.298 -4.257 -5.054 1.00 70.31 163 SER A O 1
ATOM 1282 N N . THR A 1 164 ? 14.613 -6.484 -5.176 1.00 78.50 164 THR A N 1
ATOM 1283 C CA . THR A 1 164 ? 13.662 -6.710 -6.262 1.00 78.50 164 THR A CA 1
ATOM 1284 C C . THR A 1 164 ? 12.261 -7.043 -5.766 1.00 78.50 164 THR A C 1
ATOM 1286 O O . THR A 1 164 ? 11.344 -7.275 -6.547 1.00 78.50 164 THR A O 1
ATOM 1289 N N . ARG A 1 165 ? 12.076 -7.051 -4.449 1.00 89.81 165 ARG A N 1
ATOM 1290 C CA . ARG A 1 165 ? 10.797 -7.309 -3.809 1.00 89.81 165 ARG A CA 1
ATOM 1291 C C . ARG A 1 165 ? 10.339 -6.080 -3.055 1.00 89.81 165 ARG A C 1
ATOM 1293 O O . ARG A 1 165 ? 11.122 -5.426 -2.360 1.00 89.81 165 ARG A O 1
ATOM 1300 N N . CYS A 1 166 ? 9.054 -5.804 -3.155 1.00 93.56 166 CYS A N 1
ATOM 1301 C CA . CYS A 1 166 ? 8.395 -4.787 -2.360 1.00 93.56 166 CYS A CA 1
ATOM 1302 C C . CYS A 1 166 ? 7.156 -5.363 -1.684 1.00 93.56 166 CYS A C 1
ATOM 1304 O O . CYS A 1 166 ? 6.712 -6.463 -2.006 1.00 93.56 166 CYS A O 1
ATOM 1306 N N . ARG A 1 167 ? 6.593 -4.620 -0.738 1.00 95.94 167 ARG A N 1
ATOM 1307 C CA . ARG A 1 167 ? 5.354 -4.988 -0.050 1.00 95.94 167 ARG A CA 1
ATOM 1308 C C . ARG A 1 167 ? 4.392 -3.812 -0.036 1.00 95.94 167 ARG A C 1
ATOM 1310 O O . ARG A 1 167 ? 4.824 -2.660 0.006 1.00 95.94 167 ARG A O 1
ATOM 1317 N N . LEU A 1 168 ? 3.097 -4.097 -0.027 1.00 97.50 168 LEU A N 1
ATOM 1318 C CA . LEU A 1 168 ? 2.089 -3.107 0.331 1.00 97.50 168 LEU A CA 1
ATOM 1319 C C . LEU A 1 168 ? 2.120 -2.933 1.846 1.00 97.50 168 LEU A C 1
ATOM 1321 O O . LEU A 1 168 ? 1.989 -3.909 2.589 1.00 97.50 168 LEU A O 1
ATOM 1325 N N . VAL A 1 169 ? 2.316 -1.698 2.300 1.00 97.50 169 VAL A N 1
ATOM 1326 C CA . VAL A 1 169 ? 2.280 -1.346 3.720 1.00 97.50 169 VAL A CA 1
ATOM 1327 C C . VAL A 1 169 ? 1.056 -0.486 3.960 1.00 97.50 169 VAL A C 1
ATOM 1329 O O . VAL A 1 169 ? 0.987 0.636 3.459 1.00 97.50 169 VAL A O 1
ATOM 1332 N N . PHE A 1 170 ? 0.114 -1.003 4.745 1.00 97.94 170 PHE A N 1
ATOM 1333 C CA . PHE A 1 170 ? -1.098 -0.291 5.125 1.00 97.94 170 PHE A CA 1
ATOM 1334 C C . PHE A 1 170 ? -0.962 0.261 6.538 1.00 97.94 170 PHE A C 1
ATOM 1336 O O . PHE A 1 170 ? -0.515 -0.453 7.436 1.00 97.94 170 PHE A O 1
ATOM 1343 N N . ARG A 1 171 ? -1.373 1.514 6.742 1.00 96.81 171 ARG A N 1
ATOM 1344 C CA . ARG A 1 171 ? -1.422 2.182 8.045 1.00 96.81 171 ARG A CA 1
ATOM 1345 C C . ARG A 1 171 ? -2.789 2.806 8.291 1.00 96.81 171 ARG A C 1
ATOM 1347 O O . ARG A 1 171 ? -3.399 3.352 7.375 1.00 96.81 171 ARG A O 1
ATOM 1354 N N . CYS A 1 172 ? -3.239 2.760 9.536 1.00 96.00 172 CYS A N 1
ATOM 1355 C CA . CYS A 1 172 ? -4.474 3.391 9.989 1.00 96.00 172 CYS A CA 1
ATOM 1356 C C . CYS A 1 172 ? -4.245 3.986 11.379 1.00 96.00 172 CYS A C 1
ATOM 1358 O O . CYS A 1 172 ? -3.686 3.311 12.236 1.00 96.00 172 CYS A O 1
ATOM 1360 N N . GLU A 1 173 ? -4.672 5.223 11.613 1.00 95.88 173 GLU A N 1
ATOM 1361 C CA . GLU A 1 173 ? -4.616 5.856 12.935 1.00 95.88 173 GLU A CA 1
ATOM 1362 C C . GLU A 1 173 ? -5.989 5.773 13.599 1.00 95.88 173 GLU A C 1
ATOM 1364 O O . GLU A 1 173 ? -6.967 6.263 13.040 1.00 95.88 173 GLU A O 1
ATOM 1369 N N . ILE A 1 174 ? -6.060 5.158 14.776 1.00 95.50 174 ILE A N 1
ATOM 1370 C CA . ILE A 1 174 ? -7.296 5.000 15.544 1.00 95.50 174 ILE A CA 1
ATOM 1371 C C . ILE A 1 174 ? -7.627 6.326 16.249 1.00 95.50 174 ILE A C 1
ATOM 1373 O O . ILE A 1 174 ? -6.841 6.749 17.099 1.00 95.50 174 ILE A O 1
ATOM 1377 N N . PRO A 1 175 ? -8.772 6.980 15.965 1.00 92.06 175 PRO A N 1
ATOM 1378 C CA . PRO A 1 175 ? -9.059 8.320 16.482 1.00 92.06 175 PRO A CA 1
ATOM 1379 C C . PRO A 1 175 ? -9.071 8.431 18.010 1.00 92.06 175 PRO A C 1
ATOM 1381 O O . PRO A 1 175 ? -8.703 9.469 18.548 1.00 92.06 175 PRO A O 1
ATOM 1384 N N . GLU A 1 176 ? -9.468 7.380 18.731 1.00 89.75 176 GLU A N 1
ATOM 1385 C CA . GLU A 1 176 ? -9.666 7.462 20.188 1.00 89.75 176 GLU A CA 1
ATOM 1386 C C . GLU A 1 176 ? -8.386 7.252 20.976 1.00 89.75 176 GLU A C 1
ATOM 1388 O O . GLU A 1 176 ? -8.258 7.750 22.089 1.00 89.75 176 GLU A O 1
ATOM 1393 N N . THR A 1 177 ? -7.452 6.484 20.421 1.00 92.00 177 THR A N 1
ATOM 1394 C CA . THR A 1 177 ? -6.197 6.151 21.097 1.00 92.00 177 THR A CA 1
ATOM 1395 C C . THR A 1 177 ? -4.993 6.816 20.443 1.00 92.00 177 THR A C 1
ATOM 1397 O O . THR A 1 177 ? -3.896 6.760 20.994 1.00 92.00 177 THR A O 1
ATOM 1400 N N . SER A 1 178 ? -5.181 7.448 19.275 1.00 92.44 178 SER A N 1
ATOM 1401 C CA . SER A 1 178 ? -4.109 7.944 18.400 1.00 92.44 178 SER A CA 1
ATOM 1402 C C . SER A 1 178 ? -3.052 6.874 18.076 1.00 92.44 178 SER A C 1
ATOM 1404 O O . SER A 1 178 ? -1.922 7.187 17.699 1.00 92.44 178 SER A O 1
ATOM 1406 N N . GLU A 1 179 ? -3.399 5.592 18.232 1.00 94.50 179 GLU A N 1
ATOM 1407 C CA . GLU A 1 179 ? -2.527 4.476 17.886 1.00 94.50 179 GLU A CA 1
ATOM 1408 C C . GLU A 1 179 ? -2.490 4.311 16.370 1.00 94.50 179 GLU A C 1
ATOM 1410 O O . GLU A 1 179 ? -3.528 4.270 15.710 1.00 94.50 179 GLU A O 1
ATOM 1415 N N . ILE A 1 180 ? -1.288 4.159 15.818 1.00 95.12 180 ILE A N 1
ATOM 1416 C CA . ILE A 1 180 ? -1.108 3.768 14.422 1.00 95.12 180 ILE A CA 1
ATOM 1417 C C . ILE A 1 180 ? -1.020 2.248 14.380 1.00 95.12 180 ILE A C 1
ATOM 1419 O O . ILE A 1 180 ? -0.135 1.663 15.002 1.00 95.12 180 ILE A O 1
ATOM 1423 N N . LEU A 1 181 ? -1.921 1.623 13.629 1.00 96.62 181 LEU A N 1
ATOM 1424 C CA . LEU A 1 181 ? -1.852 0.210 13.284 1.00 96.62 181 LEU A CA 1
ATOM 1425 C C . LEU A 1 181 ? -1.201 0.047 11.914 1.00 96.62 181 LEU A C 1
ATOM 1427 O O . LEU A 1 181 ? -1.450 0.853 11.015 1.00 96.62 181 LEU A O 1
ATOM 1431 N N . GLN A 1 182 ? -0.397 -0.999 11.740 1.00 96.81 182 GLN A N 1
ATOM 1432 C CA . GLN A 1 182 ? 0.230 -1.333 10.465 1.00 96.81 182 GLN A CA 1
ATOM 1433 C C . GLN A 1 182 ? 0.109 -2.818 10.149 1.00 96.81 182 GLN A C 1
ATOM 1435 O O . GLN A 1 182 ? 0.381 -3.680 10.979 1.00 96.81 182 GLN A O 1
ATOM 1440 N N . THR A 1 183 ? -0.224 -3.112 8.898 1.00 97.25 183 THR A N 1
ATOM 1441 C CA . THR A 1 183 ? -0.144 -4.461 8.339 1.00 97.25 183 THR A CA 1
ATOM 1442 C C . THR A 1 183 ? 0.604 -4.420 7.017 1.00 97.25 183 THR A C 1
ATOM 1444 O O . THR A 1 183 ? 0.623 -3.397 6.326 1.00 97.25 183 THR A O 1
ATOM 1447 N N . VAL A 1 184 ? 1.278 -5.517 6.690 1.00 96.88 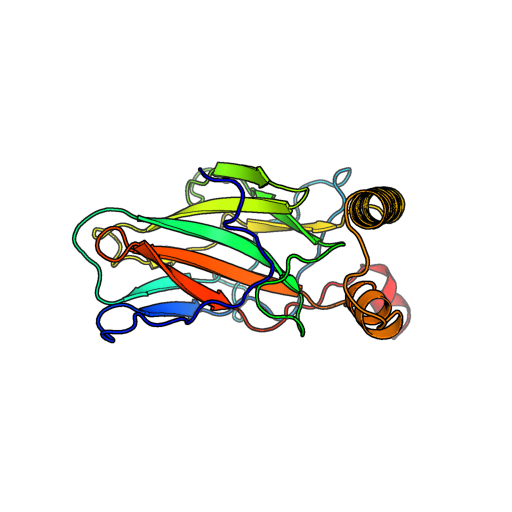184 VAL A N 1
ATOM 1448 C CA . VAL A 1 184 ? 2.164 -5.600 5.532 1.00 96.88 184 VAL A CA 1
ATOM 1449 C C . VAL A 1 184 ? 1.845 -6.857 4.747 1.00 96.88 184 VAL A C 1
ATOM 1451 O O . VAL A 1 184 ? 1.663 -7.927 5.325 1.00 96.88 184 VAL A O 1
ATOM 1454 N N . SER A 1 185 ? 1.778 -6.725 3.427 1.00 97.62 185 SER A N 1
ATOM 1455 C CA . SER A 1 185 ? 1.469 -7.839 2.540 1.00 97.62 185 SER A CA 1
ATOM 1456 C C . SER A 1 185 ? 2.584 -8.881 2.461 1.00 97.62 185 SER A C 1
ATOM 1458 O O . SER A 1 185 ? 3.726 -8.670 2.897 1.00 97.62 185 SER A O 1
ATOM 1460 N N . THR A 1 186 ? 2.265 -9.997 1.808 1.00 96.69 186 THR A N 1
ATOM 1461 C CA . THR A 1 186 ? 3.277 -10.861 1.199 1.00 96.69 186 THR A CA 1
ATOM 1462 C C . THR A 1 186 ? 4.136 -10.074 0.197 1.00 96.69 186 THR A C 1
ATOM 1464 O O . THR A 1 186 ? 3.670 -9.064 -0.348 1.00 96.69 186 THR A O 1
ATOM 1467 N N . PRO A 1 187 ? 5.397 -10.487 -0.032 1.00 95.06 187 PRO A N 1
ATOM 1468 C CA . PRO A 1 187 ? 6.259 -9.858 -1.026 1.00 95.06 187 PRO A CA 1
ATOM 1469 C C . PRO A 1 187 ? 5.656 -9.928 -2.429 1.00 95.06 187 PRO A C 1
ATOM 1471 O O . PRO A 1 187 ? 5.085 -10.946 -2.809 1.00 95.06 187 PRO A O 1
ATOM 1474 N N . ILE A 1 188 ? 5.857 -8.860 -3.192 1.00 95.00 188 ILE A N 1
ATOM 1475 C CA . ILE A 1 188 ? 5.553 -8.763 -4.616 1.00 95.00 188 ILE A CA 1
ATOM 1476 C C . ILE A 1 188 ? 6.888 -8.622 -5.343 1.00 95.00 188 ILE A C 1
ATOM 1478 O O . ILE A 1 188 ? 7.676 -7.717 -5.041 1.00 95.00 188 ILE A O 1
ATOM 1482 N N . LEU A 1 189 ? 7.159 -9.525 -6.277 1.00 90.62 189 LEU A N 1
ATOM 1483 C CA . LEU A 1 189 ? 8.321 -9.486 -7.152 1.00 90.62 189 LEU A CA 1
ATOM 1484 C C . LEU A 1 189 ? 7.987 -8.680 -8.412 1.00 90.62 189 LEU A C 1
ATOM 1486 O O . LEU A 1 189 ? 6.944 -8.878 -9.036 1.00 90.62 189 LEU A O 1
ATOM 1490 N N . TRP A 1 190 ? 8.870 -7.759 -8.792 1.00 76.56 190 TRP A N 1
ATOM 1491 C CA . TRP A 1 190 ? 8.751 -7.081 -10.082 1.00 76.56 190 TRP A CA 1
ATOM 1492 C C . TRP A 1 190 ? 9.542 -7.836 -11.151 1.00 76.56 190 TRP A C 1
ATOM 1494 O O . TRP A 1 190 ? 10.619 -8.369 -10.883 1.00 76.56 190 TRP A O 1
ATOM 1504 N N . TYR A 1 191 ? 9.041 -7.796 -12.383 1.00 64.81 191 TYR A N 1
ATOM 1505 C CA . TYR A 1 191 ? 9.755 -8.283 -13.560 1.00 64.81 191 TYR A CA 1
ATOM 1506 C C . TYR A 1 191 ? 9.831 -7.175 -14.607 1.00 64.81 191 TYR A C 1
ATOM 1508 O O . TYR A 1 191 ? 8.820 -6.547 -14.936 1.00 64.81 191 TYR A O 1
ATOM 1516 N N . LEU A 1 192 ? 11.027 -6.936 -15.154 1.00 56.44 192 LEU A N 1
ATOM 1517 C CA . LEU A 1 192 ? 11.127 -6.351 -16.488 1.00 56.44 192 LEU A CA 1
ATOM 1518 C C . LEU A 1 192 ? 10.827 -7.479 -17.478 1.00 56.44 192 LEU A C 1
ATOM 1520 O O . LEU A 1 192 ? 11.384 -8.568 -17.352 1.00 56.44 192 LEU A O 1
ATOM 1524 N N . LEU A 1 193 ? 10.016 -7.188 -18.494 1.00 48.97 193 LEU A N 1
ATOM 1525 C CA . LEU A 1 193 ? 9.688 -8.097 -19.604 1.00 48.97 193 LEU A CA 1
ATOM 1526 C C . LEU A 1 193 ? 10.933 -8.760 -20.246 1.00 48.97 193 LEU A C 1
ATOM 1528 O O . LEU A 1 193 ? 10.820 -9.806 -20.870 1.00 48.97 193 LEU A O 1
ATOM 1532 N N . LEU A 1 194 ? 12.124 -8.183 -20.061 1.00 45.97 194 LEU A N 1
ATOM 1533 C CA . LEU A 1 194 ? 13.381 -8.664 -20.630 1.00 45.97 194 LEU A CA 1
ATOM 1534 C C . LEU A 1 194 ? 13.898 -9.991 -20.030 1.00 45.97 194 LEU A C 1
ATOM 1536 O O . LEU A 1 194 ? 14.652 -10.687 -20.696 1.00 45.97 194 LEU A O 1
ATOM 1540 N N . MET A 1 195 ? 13.505 -10.377 -18.810 1.00 43.88 195 MET A N 1
ATOM 1541 C CA . MET A 1 195 ? 14.036 -11.602 -18.178 1.00 43.88 195 MET A CA 1
ATOM 1542 C C . MET A 1 195 ? 13.302 -12.889 -18.584 1.00 43.88 195 MET A C 1
ATOM 1544 O O . MET A 1 195 ? 13.858 -13.960 -18.394 1.00 43.88 195 MET A O 1
ATOM 1548 N N . MET A 1 196 ? 12.103 -12.814 -19.176 1.00 44.66 196 MET A N 1
ATOM 1549 C CA . MET A 1 196 ? 11.393 -14.013 -19.660 1.00 44.66 196 MET A CA 1
ATOM 1550 C C . MET A 1 196 ? 11.910 -14.522 -21.013 1.00 44.66 196 MET A C 1
ATOM 1552 O O . MET A 1 196 ? 11.668 -15.673 -21.348 1.00 44.66 196 MET A O 1
ATOM 1556 N N . ILE A 1 197 ? 12.621 -13.692 -21.785 1.00 44.34 197 ILE A N 1
ATOM 1557 C CA . ILE A 1 197 ? 13.173 -14.093 -23.093 1.00 44.34 197 ILE A CA 1
ATOM 1558 C C . ILE A 1 197 ? 14.540 -14.784 -22.937 1.00 44.34 197 ILE A C 1
ATOM 1560 O O . ILE A 1 197 ? 14.967 -15.505 -23.824 1.00 44.34 197 ILE A O 1
ATOM 1564 N N . LEU A 1 198 ? 15.228 -14.596 -21.807 1.00 37.88 198 LEU A N 1
ATOM 1565 C CA . LEU A 1 198 ? 16.596 -15.097 -21.603 1.00 37.88 198 LEU A CA 1
ATOM 1566 C C . LEU A 1 198 ? 16.676 -16.403 -20.795 1.00 37.88 198 LEU A C 1
ATOM 1568 O O . LEU A 1 198 ? 17.776 -16.869 -20.514 1.00 37.88 198 LEU A O 1
ATOM 1572 N N . THR A 1 199 ? 15.543 -16.991 -20.410 1.00 37.66 199 THR A N 1
ATOM 1573 C CA . THR A 1 199 ? 15.493 -18.272 -19.677 1.00 37.66 199 THR A CA 1
ATOM 1574 C C . THR A 1 199 ? 14.629 -19.326 -20.372 1.00 37.66 199 THR A C 1
ATOM 1576 O O . THR A 1 199 ? 14.111 -20.218 -19.703 1.00 37.66 199 THR A O 1
ATOM 1579 N N . GLY A 1 200 ? 14.440 -19.205 -21.688 1.00 36.78 200 GLY A N 1
ATOM 1580 C CA . GLY A 1 200 ? 13.740 -20.172 -22.536 1.00 36.78 200 GLY A CA 1
ATOM 1581 C C . GLY A 1 200 ? 14.632 -20.652 -23.664 1.00 36.78 200 GLY A C 1
ATOM 1582 O O . GLY A 1 200 ? 15.390 -19.804 -24.186 1.00 36.78 200 GLY A O 1
#

Secondary structure (DSSP, 8-state):
--TTTTSS----SB-TTSS-EEEEEEPBPSB---B-TTSPP--PPPBTTSSS--EEEEES--SS-EEEEEEEEESSSTTPBPSSEEEEEPP-TTSPPEEEEEETTEEEEEEEE-GGGTTEEE-TTEEEEEPPHHHHHHHHHHHHHHSS---S-HHHHHHHTT--EEEEEEEEE-TTT-PEEEEEPPPEE---GGGSSS--

pLDDT: mean 84.41, std 18.43, range [30.0, 98.69]

Organism: Euroglyphus maynei (NCBI:txid6958)

Foldseek 3Di:
DPQCPLPLDDAAQADPVRQKGKDKPFFFDQAAAAEAPPDDDPFATATNVNPFAIKIAIGNDQDFKFKKKKWKADQPRHSHHQLFKAKDFDDDPPAFDWDWDAHLNHIMIIGIQHSVNNRMHGRRTTDIHTDDPVVSVVSVVVVVVPDPDDDPPPPVVVVSVDDQWIWMKMWTQDVPPRGIRIDIHDIYGYDDPVVVVVPD

InterPro domains:
  IPR008366 Nuclear factor of activated T cells (NFAT) [PTHR12533] (12-189)
  IPR008967 p53-like transcription factor, DNA-binding domain superfamily [SSF49417] (13-189)
  IPR011539 Rel homology domain, DNA-binding domain [PF00554] (22-188)
  IPR011539 Rel homology domain, DNA-binding domain [PS50254] (14-189)
  IPR037059 Rel homology domain (RHD), DNA-binding domain superfamily [G3DSA:2.60.40.340] (10-189)

Radius of gyration: 17.24 Å; chains: 1; bounding box: 49×39×47 Å

Sequence (200 aa):
MINNRL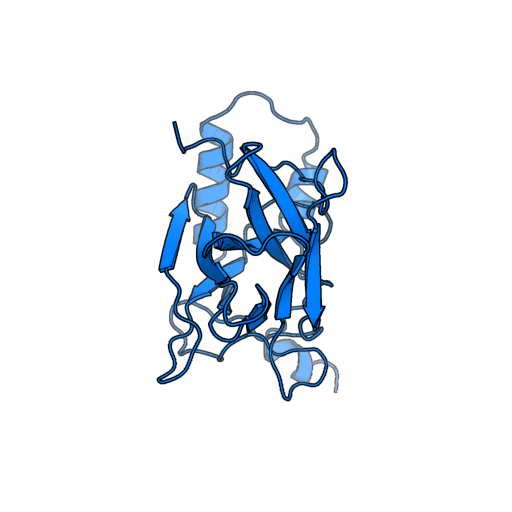APCAHPSRSKNNKYELKILSQPEEQHRARYLTEGSRGAIKDKSGHGYPIVKLCGYTRQPIKIQCFIGHDKHIGVPHLFYQASKIAGKNSTNCVIKKIDGTSIITMEASPANNMEVNVDCIGILKERNVDVEQKLNKFQKVGNNMTNDIDTMNNIKRSTRCRLVFRCEIPETSEILQTVSTPILWYLLLMMILTG